Protein 4NF7 (pdb70)

Foldseek 3Di:
DAFAPDFLLRQLLPFQAAAEPAPAQLPADAQVCPQDPDGCRCVSPFDHDDLVLLVLVVVLPGQEYEYEHAQQSNFDDPLRDGDPNSLVSVVVNVVSRVVSVGAYEYEHEPCDAPRDHQAAQAPVGLVSLLSSLLRVLLVNLLSCVPPHQSYEYESYAAHAHYPDPDGQHDALADDDPVLLSSQVSLLVSQQSNLCSQCVNDHSSVRHAYEYAAHGLALSRCLRPSHDDHDHPYPNRYAYEHADAPPCQQAAAQPRHDVAQDPVRLVVLVVSVVSCVVPALVVSHAYENEEYGRAPLVRLVRRLVVLLSNLVNQVVRSRYYYYYYAHLAADDPNRSRHNPHRHQANNVVRHGDRSSNSVSNVVD

InterPro domains:
  IPR001547 Glycoside hydrolase, family 5 [PF00150] (57-359)
  IPR001919 Carbohydrate-binding type-2 domain [PF00553] (456-540)
  IPR001919 Carbohydrate-binding type-2 domain [PS51173] (448-547)
  IPR001919 Carbohydrate-binding type-2 domain [SM00637] (455-545)
  IPR008965 CBM2/CBM3, carbohydrate-binding domain superfamily [SSF49384] (451-541)
  IPR012291 CBM2, carbohydrate-binding domain superfamily [G3DSA:2.60.40.290] (444-547)
  IPR017853 Glycoside hydrolase superfamily [SSF51445] (13-397)
  IPR018087 Glycoside hydrolase, family 5, conserved site [PS00659] (182-191)
  IPR018366 Carbohydrate-binding type-2, conserved site [PS00561] (518-531)
  IPR050386 Glycosyl Hydrolase 5 (Cellulase A) [PTHR31297] (16-384)

Nearest PDB structures (foldseek):
  4nf7-assembly1_A  TM=1.003E+00  e=1.077E-80  Butyrivibrio proteoclasticus B316
  6pz7-assembly1_A  TM=9.466E-01  e=9.983E-38  Clostridium acetobutylicum ATCC 824
  3ndz-assembly1_A  TM=9.501E-01  e=5.742E-37  Clostridium cellulovorans
  6mq4-assembly1_A  TM=9.420E-01  e=7.309E-37  Acetivibrio cellulolyticus
  4w89-assembly2_B  TM=9.478E-01  e=5.513E-33  uncultured bacterium

B-factor: mean 18.73, std 6.06, range [7.99, 55.05]

Radius of gyration: 19.1 Å; Cα contacts (8 Å, |Δi|>4): 766; chains: 1; bounding box: 45×50×49 Å

Organism: Butyrivibrio proteoclasticus (strain ATCC 51982 / DSM 14932 / B316) (NCBI:txid515622)

Sequence (363 aa):
GAGTDRSATQVVSDMRVGWNIGNSLDSFGQSYNFPYTSLNETYWGNPATTKALIDEVAKAGFNTIRIPVSWGQYTSGSDYQIPDFVMNRVKEVVDYCIVNDMYVILNSHHDINSDYCFYVPNNANKDRSEKYFKSIWTQIAKEFRNYDYHLVFETMNEPRLVGHGEEWWFPRNNPSNDIREAVACINDYNQVALDAIRATGGNNATRCVMVPGYDASIEGCMTDGFKMPNDTASGRLILSVHAYIPYYFALASDTYVTRFDDNLKYDIDSFFNDLNSKFLSRNIPVVVGETSATNRNNTAERVKWADYYWGRAARYSNVAMVLWDNNIYQNNSAGSDGECHMYIDRNSLQWKDPEIISTIMKH

Structure (mmCIF, N/CA/C/O backbone):
data_4NF7
#
_entry.id   4NF7
#
_cell.length_a   68.890
_cell.length_b   68.890
_cell.length_c   175.640
_cell.angle_alpha   90.000
_cell.angle_beta   90.000
_cell.angle_gamma   90.000
#
_symmetry.space_group_name_H-M   'P 43 21 2'
#
loop_
_entity.id
_entity.type
_entity.pdbx_description
1 polymer 'Endo-1,4-beta-glucanase Cel5C'
2 water water
#
loop_
_atom_site.group_PDB
_atom_site.id
_atom_site.type_symbol
_atom_site.label_atom_id
_atom_site.label_alt_id
_atom_site.label_comp_id
_atom_site.label_asym_id
_atom_site.label_entity_id
_atom_site.label_seq_id
_atom_site.pdbx_PDB_ins_code
_atom_site.Cartn_x
_atom_site.Cartn_y
_atom_site.Cartn_z
_atom_site.occupancy
_atom_site.B_iso_or_equiv
_atom_site.auth_seq_id
_atom_site.auth_comp_id
_atom_site.auth_asym_id
_atom_site.auth_atom_id
_atom_site.pdbx_PDB_model_num
ATOM 1 N N . GLY A 1 1 ? 40.178 1.944 77.541 1.00 37.04 32 GLY A N 1
ATOM 2 C CA . GLY A 1 1 ? 40.780 1.080 78.550 1.00 32.54 32 GLY A CA 1
ATOM 3 C C . GLY A 1 1 ? 41.959 0.264 78.039 1.00 31.28 32 GLY A C 1
ATOM 4 O O . GLY A 1 1 ? 42.033 -0.948 78.254 1.00 29.78 32 GLY A O 1
ATOM 5 N N . ALA A 1 2 ? 42.899 0.930 77.374 1.00 24.76 33 ALA A N 1
ATOM 6 C CA . ALA A 1 2 ? 43.995 0.223 76.709 1.00 24.77 33 ALA A CA 1
ATOM 7 C C . ALA A 1 2 ? 45.109 -0.256 77.648 1.00 25.04 33 ALA A C 1
ATOM 8 O O . ALA A 1 2 ? 45.974 -1.043 77.245 1.00 26.87 33 ALA A O 1
ATOM 10 N N . GLY A 1 3 ? 45.108 0.226 78.887 1.00 23.59 34 GLY A N 1
ATOM 11 C CA . GLY A 1 3 ? 46.131 -0.177 79.841 1.00 19.07 34 GLY A CA 1
ATOM 12 C C . GLY A 1 3 ? 47.452 0.525 79.587 1.00 17.92 34 GLY A C 1
ATOM 13 O O . GLY A 1 3 ? 47.492 1.508 78.848 1.00 21.25 34 GLY A O 1
ATOM 14 N N . THR A 1 4 ? 48.525 0.015 80.194 1.00 14.92 35 THR A N 1
ATOM 15 C CA . THR A 1 4 ? 49.871 0.568 80.029 1.00 18.94 35 THR A CA 1
ATOM 16 C C . THR A 1 4 ? 50.894 -0.521 79.722 1.00 17.40 35 THR A C 1
ATOM 17 O O . THR A 1 4 ? 51.910 -0.647 80.409 1.00 20.74 35 THR A O 1
ATOM 21 N N . ASP A 1 5 ? 50.613 -1.297 78.679 1.00 22.45 36 ASP A N 1
ATOM 22 C CA . ASP A 1 5 ? 51.459 -2.409 78.264 1.00 22.67 36 ASP A CA 1
ATOM 23 C C . ASP A 1 5 ? 52.352 -2.019 77.093 1.00 26.34 36 ASP A C 1
ATOM 24 O O . ASP A 1 5 ? 52.661 -2.844 76.236 1.00 38.13 36 ASP A O 1
ATOM 29 N N . ARG A 1 6 ? 52.762 -0.759 77.058 1.00 23.39 37 ARG A N 1
ATOM 30 C CA . ARG A 1 6 ? 53.611 -0.262 75.982 1.00 24.46 37 ARG A CA 1
ATOM 31 C C . ARG A 1 6 ? 54.890 0.272 76.545 1.00 21.40 37 ARG A C 1
ATOM 32 O O . ARG A 1 6 ? 54.873 0.969 77.562 1.00 23.81 37 ARG A O 1
ATOM 40 N N . SER A 1 7 ? 55.994 -0.019 75.862 1.00 20.27 38 SER A N 1
ATOM 41 C CA . SER A 1 7 ? 57.308 0.461 76.283 1.00 18.95 38 SER A CA 1
ATOM 42 C C . SER A 1 7 ? 57.428 1.973 76.120 1.00 15.61 38 SER A C 1
ATOM 43 O O . SER A 1 7 ? 56.643 2.608 75.398 1.00 18.60 38 SER A O 1
ATOM 46 N N . ALA A 1 8 ? 58.422 2.551 76.778 1.00 14.54 39 ALA A N 1
ATOM 47 C CA . ALA A 1 8 ? 58.697 3.975 76.621 1.00 16.65 39 ALA A CA 1
ATOM 48 C C . ALA A 1 8 ? 59.003 4.277 75.161 1.00 17.96 39 ALA A C 1
ATOM 49 O O . ALA A 1 8 ? 58.678 5.348 74.656 1.00 15.27 39 ALA A O 1
ATOM 51 N N . THR A 1 9 ? 59.627 3.327 74.472 1.00 19.36 40 THR A N 1
ATOM 52 C CA . THR A 1 9 ? 59.949 3.540 73.067 1.00 18.47 40 THR A CA 1
ATOM 53 C C . THR A 1 9 ? 58.677 3.624 72.228 1.00 19.63 40 THR A C 1
ATOM 54 O O . THR A 1 9 ? 58.539 4.516 71.392 1.00 18.84 40 THR A O 1
ATOM 58 N N . GLN A 1 10 ? 57.743 2.708 72.467 1.00 19.63 41 GLN A N 1
ATOM 59 C CA . GLN A 1 10 ? 56.478 2.701 71.741 1.00 19.91 41 GLN A CA 1
ATOM 60 C C . GLN A 1 10 ? 55.646 3.965 71.988 1.00 20.79 41 GLN A C 1
ATOM 61 O O . GLN A 1 10 ? 54.974 4.452 71.081 1.00 20.25 41 GLN A O 1
ATOM 67 N N . VAL A 1 11 ? 55.700 4.505 73.203 1.00 16.62 42 VAL A N 1
ATOM 68 C CA . VAL A 1 11 ? 55.012 5.762 73.497 1.00 14.93 42 VAL A CA 1
ATOM 69 C C . VAL A 1 11 ? 55.655 6.962 72.770 1.00 18.94 42 VAL A C 1
ATOM 70 O O . VAL A 1 11 ? 54.989 7.656 71.992 1.00 19.08 42 VAL A O 1
ATOM 74 N N . VAL A 1 12 ? 56.946 7.190 73.015 1.00 16.91 43 VAL A N 1
ATOM 75 C CA . VAL A 1 12 ? 57.670 8.309 72.411 1.00 18.04 43 VAL A CA 1
ATOM 76 C C . VAL A 1 12 ? 57.650 8.260 70.878 1.00 18.94 43 VAL A C 1
ATOM 77 O O . VAL A 1 12 ? 57.553 9.296 70.213 1.00 16.88 43 VAL A O 1
ATOM 81 N N . SER A 1 13 ? 57.703 7.051 70.322 1.00 18.72 44 SER A N 1
ATOM 82 C CA . SER A 1 13 ? 57.650 6.874 68.873 1.00 19.10 44 SER A CA 1
ATOM 83 C C . SER A 1 13 ? 56.339 7.385 68.284 1.00 23.58 44 SER A C 1
ATOM 84 O O . SER A 1 13 ? 56.327 7.948 67.186 1.00 21.93 44 SER A O 1
ATOM 87 N N . ASP A 1 14 ? 55.240 7.180 69.007 1.00 15.03 45 ASP A N 1
ATOM 88 C CA . ASP A 1 14 ? 53.937 7.650 68.552 1.00 18.33 45 ASP A CA 1
ATOM 89 C C . ASP A 1 14 ? 53.662 9.127 68.916 1.00 20.71 45 ASP A C 1
ATOM 90 O O . ASP A 1 14 ? 52.694 9.710 68.434 1.00 16.71 45 ASP A O 1
ATOM 95 N N . MET A 1 15 ? 54.491 9.734 69.767 1.00 17.18 46 MET A N 1
ATOM 96 C CA . MET A 1 15 ? 54.413 11.181 69.941 1.00 15.02 46 MET A CA 1
ATOM 97 C C . MET A 1 15 ? 55.001 11.846 68.694 1.00 16.36 46 MET A C 1
ATOM 98 O O . MET A 1 15 ? 56.097 11.502 68.276 1.00 20.51 46 MET A O 1
ATOM 103 N N . ARG A 1 16 ? 54.298 12.791 68.086 1.00 16.19 47 ARG A N 1
ATOM 104 C CA . ARG A 1 16 ? 54.903 13.477 66.945 1.00 16.54 47 ARG A CA 1
ATOM 105 C C . ARG A 1 16 ? 55.520 14.814 67.365 1.00 16.63 47 ARG A C 1
ATOM 106 O O . ARG A 1 16 ? 56.723 15.036 67.199 1.00 15.40 47 ARG A O 1
ATOM 109 N N . VAL A 1 17 ? 54.700 15.695 67.929 1.00 15.75 48 VAL A N 1
ATOM 110 C CA . VAL A 1 17 ? 55.186 16.968 68.447 1.00 11.76 48 VAL A CA 1
ATOM 111 C C . VAL A 1 17 ? 54.199 17.452 69.509 1.00 12.89 48 VAL A C 1
ATOM 112 O O . VAL A 1 17 ? 53.002 17.169 69.411 1.00 12.45 48 VAL A O 1
ATOM 116 N N . GLY A 1 18 ? 54.700 18.153 70.520 1.00 11.10 49 GLY A N 1
ATOM 117 C CA . GLY A 1 18 ? 53.882 18.573 71.642 1.00 12.06 49 GLY A CA 1
ATOM 118 C C . GLY A 1 18 ? 53.800 20.071 71.852 1.00 11.49 49 GLY A C 1
ATOM 119 O O . GLY A 1 18 ? 54.498 20.840 71.203 1.00 12.24 49 GLY A O 1
ATOM 120 N N . TRP A 1 19 ? 52.937 20.476 72.777 1.00 12.05 50 TRP A N 1
ATOM 121 C CA . TRP A 1 19 ? 52.691 21.873 73.063 1.00 9.97 50 TRP A CA 1
ATOM 122 C C . TRP A 1 19 ? 52.459 22.052 74.538 1.00 11.63 50 TRP A C 1
ATOM 123 O O . TRP A 1 19 ? 51.632 21.336 75.132 1.00 11.39 50 TRP A O 1
ATOM 134 N N . ASN A 1 20 ? 53.175 22.986 75.158 1.00 10.93 51 ASN A N 1
ATOM 135 C CA . ASN A 1 20 ? 53.017 23.225 76.597 1.00 9.32 51 ASN A CA 1
ATOM 136 C C . ASN A 1 20 ? 51.894 24.203 76.885 1.00 13.82 51 ASN A C 1
ATOM 137 O O . ASN A 1 20 ? 51.778 25.220 76.195 1.00 13.54 51 ASN A O 1
ATOM 142 N N . ILE A 1 21 ? 51.080 23.929 77.905 1.00 12.86 52 ILE A N 1
ATOM 143 C CA . ILE A 1 21 ? 50.147 24.950 78.392 1.00 14.69 52 ILE A CA 1
ATOM 144 C C . ILE A 1 21 ? 50.889 25.842 79.386 1.00 16.83 52 ILE A C 1
ATOM 145 O O . ILE A 1 21 ? 50.703 25.737 80.611 1.00 14.22 52 ILE A O 1
ATOM 150 N N . GLY A 1 22 ? 51.748 26.716 78.869 1.00 15.41 53 GLY A N 1
ATOM 151 C CA . GLY A 1 22 ? 52.635 27.465 79.749 1.00 11.56 53 GLY A CA 1
ATOM 152 C C . GLY A 1 22 ? 51.938 28.608 80.476 1.00 14.61 53 GLY A C 1
ATOM 153 O O . GLY A 1 22 ? 50.953 29.163 79.963 1.00 14.14 53 GLY A O 1
ATOM 154 N N . ASN A 1 23 ? 52.451 28.953 81.663 1.00 15.31 54 ASN A N 1
ATOM 155 C CA . ASN A 1 23 ? 51.981 30.110 82.431 1.00 14.41 54 ASN A CA 1
ATOM 156 C C . ASN A 1 23 ? 50.495 30.021 82.703 1.00 13.91 54 ASN A C 1
ATOM 157 O O . ASN A 1 23 ? 49.762 30.994 82.569 1.00 14.69 54 ASN A O 1
ATOM 162 N N . SER A 1 24 ? 50.069 28.822 83.070 1.00 13.84 55 SER A N 1
ATOM 163 C CA . SER A 1 24 ? 48.667 28.530 83.326 1.00 17.66 55 SER A CA 1
ATOM 164 C C . SER A 1 24 ? 48.603 27.903 84.709 1.00 18.45 55 SER A C 1
ATOM 165 O O . SER A 1 24 ? 48.669 28.606 85.726 1.00 15.64 55 SER A O 1
ATOM 168 N N . LEU A 1 25 ? 48.510 26.579 84.756 1.00 14.45 56 LEU A N 1
ATOM 169 C CA . LEU A 1 25 ? 48.413 25.882 86.049 1.00 16.47 56 LEU A CA 1
ATOM 170 C C . LEU A 1 25 ? 49.750 25.844 86.777 1.00 13.56 56 LEU A C 1
ATOM 171 O O . LEU A 1 25 ? 49.813 25.497 87.963 1.00 12.25 56 LEU A O 1
ATOM 176 N N . ASP A 1 26 ? 50.818 26.193 86.062 1.00 14.20 57 ASP A N 1
ATOM 177 C CA . ASP A 1 26 ? 52.134 26.363 86.675 1.00 13.92 57 ASP A CA 1
ATOM 178 C C . ASP A 1 26 ? 52.236 27.692 87.449 1.00 13.26 57 ASP A C 1
ATOM 179 O O . ASP A 1 26 ? 53.123 27.852 88.296 1.00 13.48 57 ASP A O 1
ATOM 184 N N . SER A 1 27 ? 51.330 28.633 87.156 1.00 14.42 58 SER A N 1
ATOM 185 C CA . SER A 1 27 ? 51.303 29.935 87.841 1.00 15.25 58 SER A CA 1
ATOM 186 C C . SER A 1 27 ? 51.245 29.752 89.358 1.00 13.44 58 SER A C 1
ATOM 187 O O . SER A 1 27 ? 50.454 28.955 89.858 1.00 15.83 58 SER A O 1
ATOM 190 N N . PHE A 1 28 ? 52.096 30.463 90.095 1.00 14.44 59 PHE A N 1
ATOM 191 C CA . PHE A 1 28 ? 52.095 30.323 91.553 1.00 16.90 59 PHE A CA 1
ATOM 192 C C . PHE A 1 28 ? 52.007 31.675 92.249 1.00 17.47 59 PHE A C 1
ATOM 193 O O . PHE A 1 28 ? 52.374 32.712 91.679 1.00 12.86 59 PHE A O 1
ATOM 201 N N . GLY A 1 29 ? 51.535 31.649 93.489 1.00 15.85 60 GLY A N 1
ATOM 202 C CA . GLY A 1 29 ? 51.443 32.843 94.304 1.00 15.97 60 GLY A CA 1
ATOM 203 C C . GLY A 1 29 ? 52.509 32.814 95.389 1.00 21.76 60 GLY A C 1
ATOM 204 O O . GLY A 1 29 ? 53.452 32.012 95.316 1.00 16.79 60 GLY A O 1
ATOM 205 N N . GLN A 1 30 ? 52.355 33.671 96.399 1.00 18.26 61 GLN A N 1
ATOM 206 C CA . GLN A 1 30 ? 53.366 33.845 97.446 1.00 16.06 61 GLN A CA 1
ATOM 207 C C . GLN A 1 30 ? 53.138 32.884 98.609 1.00 18.02 61 GLN A C 1
ATOM 208 O O . GLN A 1 30 ? 51.990 32.611 98.972 1.00 19.85 61 GLN A O 1
ATOM 214 N N . SER A 1 31 ? 54.228 32.394 99.207 1.00 13.78 62 SER A N 1
ATOM 215 C CA . SER A 1 31 ? 54.152 31.373 100.247 1.00 12.61 62 SER A CA 1
ATOM 216 C C . SER A 1 31 ? 53.395 31.824 101.498 1.00 17.34 62 SER A C 1
ATOM 217 O O . SER A 1 31 ? 52.780 31.006 102.178 1.00 17.44 62 SER A O 1
ATOM 220 N N . TYR A 1 32 ? 53.422 33.115 101.811 1.00 16.55 63 TYR A N 1
ATOM 221 C CA . TYR A 1 32 ? 52.673 33.574 102.982 1.00 19.40 63 TYR A CA 1
ATOM 222 C C . TYR A 1 32 ? 51.161 33.511 102.771 1.00 21.17 63 TYR A C 1
ATOM 223 O O . TYR A 1 32 ? 50.404 33.652 103.733 1.00 20.87 63 TYR A O 1
ATOM 232 N N . ASN A 1 33 ? 50.726 33.290 101.527 1.00 15.94 64 ASN A N 1
ATOM 233 C CA . ASN A 1 33 ? 49.306 33.088 101.244 1.00 14.24 64 ASN A CA 1
ATOM 234 C C . ASN A 1 33 ? 48.913 31.616 101.219 1.00 19.96 64 ASN A C 1
ATOM 235 O O . ASN A 1 33 ? 47.741 31.297 101.018 1.00 20.18 64 ASN A O 1
ATOM 240 N N . PHE A 1 34 ? 49.880 30.723 101.417 1.00 15.68 65 PHE A N 1
ATOM 241 C CA . PHE A 1 34 ? 49.602 29.291 101.353 1.00 15.67 65 PHE A CA 1
ATOM 242 C C . PHE A 1 34 ? 48.716 28.899 102.535 1.00 23.92 65 PHE A C 1
ATOM 243 O O . PHE A 1 34 ? 48.847 29.463 103.629 1.00 27.48 65 PHE A O 1
ATOM 251 N N . PRO A 1 35 ? 47.805 27.935 102.325 1.00 22.85 66 PRO A N 1
ATOM 252 C CA . PRO A 1 35 ? 47.534 27.348 101.010 1.00 19.44 66 PRO A CA 1
ATOM 253 C C . PRO A 1 35 ? 46.491 28.162 100.269 1.00 22.35 66 PRO A C 1
ATOM 254 O O . PRO A 1 35 ? 45.551 28.689 100.875 1.00 18.87 66 PRO A O 1
ATOM 258 N N . TYR A 1 36 ? 46.662 28.285 98.962 1.00 19.71 67 TYR A N 1
ATOM 259 C CA . TYR A 1 36 ? 45.654 28.943 98.162 1.00 19.27 67 TYR A CA 1
ATOM 260 C C . TYR A 1 36 ? 44.379 28.101 98.158 1.00 22.19 67 TYR A C 1
ATOM 261 O O . TYR A 1 36 ? 44.426 26.874 98.083 1.00 20.15 67 TYR A O 1
ATOM 270 N N . THR A 1 37 ? 43.236 28.764 98.279 1.00 23.77 68 THR A N 1
ATOM 271 C CA . THR A 1 37 ? 41.966 28.057 98.375 1.00 21.31 68 THR A CA 1
ATOM 272 C C . THR A 1 37 ? 41.147 28.243 97.110 1.00 23.24 68 THR A C 1
ATOM 273 O O . THR A 1 37 ? 40.011 27.776 97.030 1.00 25.85 68 THR A O 1
ATOM 277 N N . SER A 1 38 ? 41.722 28.951 96.141 1.00 21.29 69 SER A N 1
ATOM 278 C CA . SER A 1 38 ? 41.159 29.036 94.804 1.00 20.35 69 SER A CA 1
ATOM 279 C C . SER A 1 38 ? 42.299 28.990 93.774 1.00 26.12 69 SER A C 1
ATOM 280 O O . SER A 1 38 ? 43.456 29.283 94.107 1.00 19.84 69 SER A O 1
ATOM 283 N N . LEU A 1 39 ? 41.968 28.636 92.532 1.00 22.23 70 LEU A N 1
ATOM 284 C CA . LEU A 1 39 ? 42.961 28.380 91.477 1.00 20.46 70 LEU A CA 1
ATOM 285 C C . LEU A 1 39 ? 43.761 29.595 91.020 1.00 17.54 70 LEU A C 1
ATOM 286 O O . LEU A 1 39 ? 43.196 30.663 90.807 1.00 18.82 70 LEU A O 1
ATOM 291 N N . ASN A 1 40 ? 45.072 29.424 90.848 1.00 19.17 71 ASN A N 1
ATOM 292 C CA . ASN A 1 40 ? 45.918 30.481 90.277 1.00 15.14 71 ASN A CA 1
ATOM 293 C C . ASN A 1 40 ? 46.147 30.364 88.760 1.00 16.47 71 ASN A C 1
ATOM 294 O O . ASN A 1 40 ? 47.001 31.044 88.198 1.00 16.83 71 ASN A O 1
ATOM 299 N N . GLU A 1 41 ? 45.355 29.522 88.104 1.00 18.06 72 GLU A N 1
ATOM 300 C CA . GLU A 1 41 ? 45.448 29.317 86.660 1.00 15.92 72 GLU A CA 1
ATOM 301 C C . GLU A 1 41 ? 45.433 30.619 85.840 1.00 20.06 72 GLU A C 1
ATOM 302 O O . GLU A 1 41 ? 46.112 30.723 84.814 1.00 13.81 72 GLU A O 1
ATOM 308 N N . THR A 1 42 ? 44.673 31.617 86.291 1.00 17.45 73 THR A N 1
ATOM 309 C CA . THR A 1 42 ? 44.609 32.882 85.559 1.00 20.79 73 THR A CA 1
ATOM 310 C C . THR A 1 42 ? 45.491 33.975 86.182 1.00 20.82 73 THR A C 1
ATOM 311 O O . THR A 1 42 ? 45.483 35.127 85.733 1.00 21.19 73 THR A O 1
ATOM 315 N N . TYR A 1 43 ? 46.235 33.606 87.216 1.00 17.73 74 TYR A N 1
ATOM 316 C CA . TYR A 1 43 ? 47.034 34.555 87.981 1.00 17.17 74 TYR A CA 1
ATOM 317 C C . TYR A 1 43 ? 48.104 35.270 87.155 1.00 19.23 74 TYR A C 1
ATOM 318 O O . TYR A 1 43 ? 48.407 36.430 87.403 1.00 22.25 74 TYR A O 1
ATOM 327 N N . TRP A 1 44 ? 48.677 34.576 86.178 1.00 19.00 75 TRP A N 1
ATOM 328 C CA . TRP A 1 44 ? 49.726 35.157 85.361 1.00 16.81 75 TRP A CA 1
ATOM 329 C C . TRP A 1 44 ? 49.216 35.743 84.074 1.00 19.59 75 TRP A C 1
ATOM 330 O O . TRP A 1 44 ? 49.978 35.918 83.103 1.00 14.41 75 TRP A O 1
ATOM 341 N N . GLY A 1 45 ? 47.925 36.058 84.048 1.00 18.01 76 GLY A N 1
ATOM 342 C CA . GLY A 1 45 ? 47.335 36.807 82.956 1.00 16.59 76 GLY A CA 1
ATOM 343 C C . GLY A 1 45 ? 46.718 36.014 81.822 1.00 22.16 76 GLY A C 1
ATOM 344 O O . GLY A 1 45 ? 46.177 36.594 80.886 1.00 24.47 76 GLY A O 1
ATOM 345 N N . ASN A 1 46 ? 46.787 34.692 81.893 1.00 20.01 77 ASN A N 1
ATOM 346 C CA . ASN A 1 46 ? 46.266 33.876 80.803 1.00 16.79 77 ASN A CA 1
ATOM 347 C C . ASN A 1 46 ? 44.893 33.304 81.107 1.00 19.17 77 ASN A C 1
ATOM 348 O O . ASN A 1 46 ? 44.615 32.919 82.245 1.00 21.78 77 ASN A O 1
ATOM 353 N N . PRO A 1 47 ? 44.028 33.251 80.084 1.00 22.57 78 PRO A N 1
ATOM 354 C CA . PRO A 1 47 ? 42.695 32.660 80.232 1.00 18.71 78 PRO A CA 1
ATOM 355 C C . PRO A 1 47 ? 42.801 31.206 80.647 1.00 17.95 78 PRO A C 1
ATOM 356 O O . PRO A 1 47 ? 43.731 30.507 80.234 1.00 17.78 78 PRO A O 1
ATOM 360 N N . ALA A 1 48 ? 41.865 30.767 81.476 1.00 17.28 79 ALA A N 1
ATOM 361 C CA . ALA A 1 48 ? 41.730 29.360 81.777 1.00 17.81 79 ALA A CA 1
ATOM 362 C C . ALA A 1 48 ? 41.667 28.576 80.466 1.00 20.70 79 ALA A C 1
ATOM 363 O O . ALA A 1 48 ? 41.030 29.004 79.497 1.00 22.47 79 ALA A O 1
ATOM 365 N N . THR A 1 49 ? 42.341 27.431 80.451 1.00 19.21 80 THR A N 1
ATOM 366 C CA . THR A 1 49 ? 42.363 26.538 79.302 1.00 18.70 80 THR A CA 1
ATOM 367 C C . THR A 1 49 ? 40.961 26.061 78.958 1.00 23.37 80 THR A C 1
ATOM 368 O O . THR A 1 49 ? 40.204 25.663 79.845 1.00 20.65 80 THR A O 1
ATOM 372 N N . THR A 1 50 ? 40.629 26.086 77.667 1.00 20.84 81 THR A N 1
ATOM 373 C CA . THR A 1 50 ? 39.342 25.588 77.183 1.00 20.73 81 THR A CA 1
ATOM 374 C C . THR A 1 50 ? 39.523 24.378 76.249 1.00 23.30 81 THR A C 1
ATOM 375 O O . THR A 1 50 ? 40.610 24.167 75.688 1.00 14.50 81 THR A O 1
ATOM 379 N N . LYS A 1 51 ? 38.460 23.587 76.088 1.00 23.29 82 LYS A N 1
ATOM 380 C CA . LYS A 1 51 ? 38.467 22.475 75.130 1.00 19.98 82 LYS A CA 1
ATOM 381 C C . LYS A 1 51 ? 38.718 23.022 73.738 1.00 19.50 82 LYS A C 1
ATOM 382 O O . LYS A 1 51 ? 39.441 22.421 72.940 1.00 23.04 82 LYS A O 1
ATOM 388 N N . ALA A 1 52 ? 38.139 24.189 73.468 1.00 20.50 83 ALA A N 1
ATOM 389 C CA . ALA A 1 52 ? 38.295 24.849 72.187 1.00 22.25 83 ALA A CA 1
ATOM 390 C C . ALA A 1 52 ? 39.769 25.127 71.873 1.00 21.43 83 ALA A C 1
ATOM 391 O O . ALA A 1 52 ? 40.216 24.958 70.729 1.00 21.62 83 ALA A O 1
ATOM 393 N N . LEU A 1 53 ? 40.519 25.550 72.887 1.00 15.53 84 LEU A N 1
ATOM 394 C CA . LEU A 1 53 ? 41.942 25.831 72.723 1.00 14.93 84 LEU A CA 1
ATOM 395 C C . LEU A 1 53 ? 42.703 24.554 72.379 1.00 18.98 84 LEU A C 1
ATOM 396 O O . LEU A 1 53 ? 43.499 24.521 71.428 1.00 16.17 84 LEU A O 1
ATOM 401 N N . ILE A 1 54 ? 42.467 23.505 73.160 1.00 18.23 85 ILE A N 1
ATOM 402 C CA . ILE A 1 54 ? 43.141 22.231 72.935 1.00 17.01 85 ILE A CA 1
ATOM 403 C C . ILE A 1 54 ? 42.753 21.642 71.571 1.00 19.77 85 ILE A C 1
ATOM 404 O O . ILE A 1 54 ? 43.563 20.978 70.910 1.00 21.58 85 ILE A O 1
ATOM 409 N N . ASP A 1 55 ? 41.521 21.901 71.140 1.00 19.55 86 ASP A N 1
ATOM 410 C CA . ASP A 1 55 ? 41.072 21.434 69.831 1.00 17.44 86 ASP A CA 1
ATOM 411 C C . ASP A 1 55 ? 41.881 22.061 68.703 1.00 19.44 86 ASP A C 1
ATOM 412 O O . ASP A 1 55 ? 42.287 21.363 67.773 1.00 18.12 86 ASP A O 1
ATOM 417 N N . GLU A 1 56 ? 42.107 23.374 68.772 1.00 17.97 87 GLU A N 1
ATOM 418 C CA . GLU A 1 56 ? 42.912 24.055 67.744 1.00 20.82 87 GLU A CA 1
ATOM 419 C C . GLU A 1 56 ? 44.356 23.555 67.710 1.00 21.97 87 GLU A C 1
ATOM 420 O O . GLU A 1 56 ? 44.934 23.391 66.634 1.00 20.37 87 GLU A O 1
ATOM 426 N N . VAL A 1 57 ? 44.935 23.331 68.890 1.00 15.88 88 VAL A N 1
ATOM 427 C CA . VAL A 1 57 ? 46.292 22.805 69.003 1.00 15.01 88 VAL A CA 1
ATOM 428 C C . VAL A 1 57 ? 46.341 21.421 68.352 1.00 18.10 88 VAL A C 1
ATOM 429 O O . VAL A 1 57 ? 47.223 21.139 67.541 1.00 16.24 88 VAL A O 1
ATOM 433 N N . ALA A 1 58 ? 45.383 20.568 68.698 1.00 14.72 89 ALA A N 1
ATOM 434 C CA . ALA A 1 58 ? 45.227 19.269 68.037 1.00 16.07 89 ALA A CA 1
ATOM 435 C C . ALA A 1 58 ? 45.125 19.391 66.508 1.00 18.65 89 ALA A C 1
ATOM 436 O O . ALA A 1 58 ? 45.843 18.710 65.757 1.00 17.33 89 ALA A O 1
ATOM 438 N N . LYS A 1 59 ? 44.222 20.252 66.048 1.00 17.70 90 LYS A N 1
ATOM 439 C CA . LYS A 1 59 ? 43.998 20.433 64.611 1.00 22.81 90 LYS A CA 1
ATOM 440 C C . LYS A 1 59 ? 45.261 20.870 63.859 1.00 20.49 90 LYS A C 1
ATOM 441 O O . LYS A 1 59 ? 45.455 20.510 62.696 1.00 19.03 90 LYS A O 1
ATOM 447 N N . ALA A 1 60 ? 46.138 21.609 64.533 1.00 19.54 91 ALA A N 1
ATOM 448 C CA . ALA A 1 60 ? 47.384 22.059 63.908 1.00 16.60 91 ALA A CA 1
ATOM 449 C C . ALA A 1 60 ? 48.347 20.895 63.672 1.00 18.33 91 ALA A C 1
ATOM 450 O O . ALA A 1 60 ? 49.311 21.028 62.918 1.00 17.97 91 ALA A O 1
ATOM 452 N N . GLY A 1 61 ? 48.107 19.768 64.339 1.00 16.79 92 GLY A N 1
ATOM 453 C CA . GLY A 1 61 ? 48.950 18.600 64.151 1.00 16.55 92 GLY A CA 1
ATOM 454 C C . GLY A 1 61 ? 49.691 18.144 65.399 1.00 15.29 92 GLY A C 1
ATOM 455 O O . GLY A 1 61 ? 50.382 17.127 65.370 1.00 14.23 92 GLY A O 1
ATOM 456 N N . PHE A 1 62 ? 49.574 18.889 66.491 1.00 14.90 93 PHE A N 1
ATOM 457 C CA . PHE A 1 62 ? 50.137 18.431 67.762 1.00 13.31 93 PHE A CA 1
ATOM 458 C C . PHE A 1 62 ? 49.323 17.251 68.294 1.00 14.77 93 PHE A C 1
ATOM 459 O O . PHE A 1 62 ? 48.096 17.268 68.222 1.00 14.30 93 PHE A O 1
ATOM 467 N N . ASN A 1 63 ? 49.988 16.226 68.823 1.00 14.47 94 ASN A N 1
ATOM 468 C CA . ASN A 1 63 ? 49.258 15.099 69.406 1.00 12.80 94 ASN A CA 1
ATOM 469 C C . ASN A 1 63 ? 49.690 14.856 70.839 1.00 14.75 94 ASN A C 1
ATOM 470 O O . ASN A 1 63 ? 49.331 13.844 71.440 1.00 15.40 94 ASN A O 1
ATOM 475 N N . THR A 1 64 ? 50.476 15.792 71.371 1.00 14.58 95 THR A N 1
ATOM 476 C CA . THR A 1 64 ? 50.966 15.716 72.744 1.00 15.40 95 THR A CA 1
ATOM 477 C C . THR A 1 64 ? 50.777 17.064 73.450 1.00 14.48 95 THR A C 1
ATOM 478 O O . THR A 1 64 ? 51.039 18.126 72.871 1.00 12.11 95 THR A O 1
ATOM 482 N N . ILE A 1 65 ? 50.248 17.020 74.670 1.00 12.86 96 ILE A N 1
ATOM 483 C CA . ILE A 1 65 ? 50.109 18.226 75.473 1.00 13.78 96 ILE A CA 1
ATOM 484 C C . ILE A 1 65 ? 50.882 18.038 76.766 1.00 12.97 96 ILE A C 1
ATOM 485 O O . ILE A 1 65 ? 50.702 17.030 77.451 1.00 13.56 96 ILE A O 1
ATOM 490 N N . ARG A 1 66 ? 51.760 18.985 77.088 1.00 13.77 97 ARG A N 1
ATOM 491 C CA . ARG A 1 66 ? 52.377 19.000 78.414 1.00 13.71 97 ARG A CA 1
ATOM 492 C C . ARG A 1 66 ? 51.640 20.009 79.302 1.00 11.20 97 ARG A C 1
ATOM 493 O O . ARG A 1 66 ? 51.442 21.173 78.919 1.00 11.83 97 ARG A O 1
ATOM 501 N N . ILE A 1 67 ? 51.225 19.545 80.478 1.00 15.18 98 ILE A N 1
ATOM 502 C CA . ILE A 1 67 ? 50.423 20.338 81.410 1.00 11.99 98 ILE A CA 1
ATOM 503 C C . ILE A 1 67 ? 51.225 20.581 82.682 1.00 14.66 98 ILE A C 1
ATOM 504 O O . ILE A 1 67 ? 51.161 19.790 83.625 1.00 15.04 98 ILE A O 1
ATOM 509 N N . PRO A 1 68 ? 51.981 21.687 82.710 1.00 13.74 99 PRO A N 1
ATOM 510 C CA . PRO A 1 68 ? 52.757 22.063 83.896 1.00 14.15 99 PRO A CA 1
ATOM 511 C C . PRO A 1 68 ? 51.820 22.400 85.056 1.00 14.65 99 PRO A C 1
ATOM 512 O O . PRO A 1 68 ? 50.935 23.232 84.876 1.00 11.85 99 PRO A O 1
ATOM 516 N N . VAL A 1 69 ? 52.004 21.781 86.217 1.00 13.06 100 VAL A N 1
ATOM 517 C CA . VAL A 1 69 ? 51.197 22.142 87.384 1.00 14.05 100 VAL A CA 1
ATOM 518 C C . VAL A 1 69 ? 52.091 22.427 88.596 1.00 11.89 100 VAL A C 1
ATOM 519 O O . VAL A 1 69 ? 52.982 21.649 88.907 1.00 12.23 100 VAL A O 1
ATOM 523 N N . SER A 1 70 ? 51.805 23.518 89.294 1.00 15.53 101 SER A N 1
ATOM 524 C CA . SER A 1 70 ? 52.466 23.819 90.554 1.00 11.97 101 SER A CA 1
ATOM 525 C C . SER A 1 70 ? 51.546 23.431 91.707 1.00 16.02 101 SER A C 1
ATOM 526 O O . SER A 1 70 ? 50.630 24.167 92.056 1.00 14.40 101 SER A O 1
ATOM 529 N N . TRP A 1 71 ? 51.787 22.256 92.276 1.00 13.48 102 TRP A N 1
ATOM 530 C CA . TRP A 1 71 ? 50.911 21.688 93.285 1.00 14.64 102 TRP A CA 1
ATOM 531 C C . TRP A 1 71 ? 51.083 22.278 94.656 1.00 15.62 102 TRP A C 1
ATOM 532 O O . TRP A 1 71 ? 50.097 22.669 95.308 1.00 14.50 102 TRP A O 1
ATOM 543 N N . GLY A 1 72 ? 52.326 22.337 95.117 1.00 15.78 103 GLY A N 1
ATOM 544 C CA . GLY A 1 72 ? 52.641 22.761 96.468 1.00 15.94 103 GLY A CA 1
ATOM 545 C C . GLY A 1 72 ? 51.791 23.873 97.053 1.00 17.98 103 GLY A C 1
ATOM 546 O O . GLY A 1 72 ? 51.288 23.747 98.163 1.00 17.06 103 GLY A O 1
ATOM 547 N N . GLN A 1 73 ? 51.637 24.958 96.302 1.00 15.46 104 GLN A N 1
ATOM 548 C CA . GLN A 1 73 ? 50.976 26.175 96.799 1.00 16.49 104 GLN A CA 1
ATOM 549 C C . GLN A 1 73 ? 49.552 25.942 97.320 1.00 20.34 104 GLN A C 1
ATOM 550 O O . GLN A 1 73 ? 48.996 26.790 98.048 1.00 15.99 104 GLN A O 1
ATOM 556 N N . TYR A 1 74 ? 48.963 24.807 96.926 1.00 18.71 105 TYR A N 1
ATOM 557 C CA . TYR A 1 74 ? 47.587 24.456 97.289 1.00 17.07 105 TYR A CA 1
ATOM 558 C C . TYR A 1 74 ? 47.506 23.417 98.411 1.00 18.94 105 TYR A C 1
ATOM 559 O O . TYR A 1 74 ? 46.422 23.134 98.923 1.00 18.11 105 TYR A O 1
ATOM 568 N N . THR A 1 75 ? 48.639 22.821 98.767 1.00 17.87 106 THR A N 1
ATOM 569 C CA . THR A 1 75 ? 48.638 21.700 99.702 1.00 19.18 106 THR A CA 1
ATOM 570 C C . THR A 1 75 ? 48.496 22.163 101.164 1.00 21.75 106 THR A C 1
ATOM 571 O O . THR A 1 75 ? 48.890 23.280 101.512 1.00 16.57 106 THR A O 1
ATOM 575 N N . SER A 1 76 ? 47.927 21.306 102.011 1.00 18.35 107 SER A N 1
ATOM 576 C CA . SER A 1 76 ? 47.844 21.602 103.444 1.00 25.94 107 SER A CA 1
ATOM 577 C C . SER A 1 76 ? 48.117 20.372 104.311 1.00 26.80 107 SER A C 1
ATOM 578 O O . SER A 1 76 ? 47.854 19.233 103.901 1.00 23.82 107 SER A O 1
ATOM 581 N N . GLY A 1 77 ? 48.672 20.618 105.500 1.00 35.70 108 GLY A N 1
ATOM 582 C CA . GLY A 1 77 ? 48.949 19.569 106.467 1.00 25.09 108 GLY A CA 1
ATOM 583 C C . GLY A 1 77 ? 50.258 18.855 106.203 1.00 35.06 108 GLY A C 1
ATOM 584 O O . GLY A 1 77 ? 50.918 19.106 105.193 1.00 31.94 108 GLY A O 1
ATOM 585 N N . SER A 1 78 ? 50.626 17.942 107.097 1.00 30.95 109 SER A N 1
ATOM 586 C CA . SER A 1 78 ? 51.954 17.330 107.052 1.00 35.64 109 SER A CA 1
ATOM 587 C C . SER A 1 78 ? 52.096 16.315 105.924 1.00 33.28 109 SER A C 1
ATOM 588 O O . SER A 1 78 ? 53.204 15.874 105.609 1.00 37.26 109 SER A O 1
ATOM 591 N N . ASP A 1 79 ? 50.980 15.927 105.323 1.00 25.70 110 ASP A N 1
ATOM 592 C CA . ASP A 1 79 ? 51.036 14.987 104.216 1.00 30.86 110 ASP A CA 1
ATOM 593 C C . ASP A 1 79 ? 50.775 15.698 102.882 1.00 22.02 110 ASP A C 1
ATOM 594 O O . ASP A 1 79 ? 50.453 15.054 101.889 1.00 29.68 110 ASP A O 1
ATOM 596 N N . TYR A 1 80 ? 50.912 17.022 102.876 1.00 20.88 111 TYR A N 1
ATOM 597 C CA . TYR A 1 80 ? 50.781 17.826 101.658 1.00 21.33 111 TYR A CA 1
ATOM 598 C C . TYR A 1 80 ? 49.540 17.467 100.862 1.00 25.36 111 TYR A C 1
ATOM 599 O O . TYR A 1 80 ? 49.636 17.049 99.700 1.00 17.63 111 TYR A O 1
ATOM 608 N N . GLN A 1 81 ? 48.371 17.613 101.476 1.00 23.87 112 GLN A N 1
ATOM 609 C CA . GLN A 1 81 ? 47.157 17.143 100.820 1.00 25.01 112 GLN A CA 1
ATOM 610 C C . GLN A 1 81 ? 46.686 18.093 99.730 1.00 20.83 112 GLN A C 1
ATOM 611 O O . GLN A 1 81 ? 46.515 19.290 99.962 1.00 22.53 112 GLN A O 1
ATOM 614 N N . ILE A 1 82 ? 46.465 17.551 98.539 1.00 20.82 113 ILE A N 1
ATOM 615 C CA . ILE A 1 82 ? 45.988 18.354 97.421 1.00 19.14 113 ILE A CA 1
ATOM 616 C C . ILE A 1 82 ? 44.466 18.472 97.484 1.00 18.87 113 ILE A C 1
ATOM 617 O O . ILE A 1 82 ? 43.762 17.464 97.555 1.00 24.23 113 ILE A O 1
ATOM 622 N N . PRO A 1 83 ? 43.949 19.712 97.477 1.00 18.69 114 PRO A N 1
ATOM 623 C CA . PRO A 1 83 ? 42.492 19.875 97.565 1.00 23.92 114 PRO A CA 1
ATOM 624 C C . PRO A 1 83 ? 41.791 19.447 96.279 1.00 23.87 114 PRO A C 1
ATOM 625 O O . PRO A 1 83 ? 42.405 19.464 95.200 1.00 19.00 114 PRO A O 1
ATOM 629 N N . ASP A 1 84 ? 40.523 19.062 96.405 1.00 21.16 115 ASP A N 1
ATOM 630 C CA . ASP A 1 84 ? 39.752 18.529 95.292 1.00 21.55 115 ASP A CA 1
ATOM 631 C C . ASP A 1 84 ? 39.524 19.565 94.204 1.00 24.01 115 ASP A C 1
ATOM 632 O O . ASP A 1 84 ? 39.446 19.213 93.036 1.00 24.21 115 ASP A O 1
ATOM 637 N N . PHE A 1 85 ? 39.403 20.841 94.558 1.00 20.59 116 PHE A N 1
ATOM 638 C CA . PHE A 1 85 ? 39.175 21.823 93.502 1.00 19.53 116 PHE A CA 1
ATOM 639 C C . PHE A 1 85 ? 40.371 21.864 92.540 1.00 21.38 116 PHE A C 1
ATOM 640 O O . PHE A 1 85 ? 40.217 22.206 91.367 1.00 21.99 116 PHE A O 1
ATOM 648 N N . VAL A 1 86 ? 41.547 21.478 93.033 1.00 17.97 117 VAL A N 1
ATOM 649 C CA . VAL A 1 86 ? 42.757 21.462 92.215 1.00 19.10 117 VAL A CA 1
ATOM 650 C C . VAL A 1 86 ? 42.820 20.212 91.350 1.00 19.04 117 VAL A C 1
ATOM 651 O O . VAL A 1 86 ? 43.026 20.292 90.138 1.00 23.57 117 VAL A O 1
ATOM 655 N N . MET A 1 87 ? 42.660 19.062 91.989 1.00 17.26 118 MET A N 1
ATOM 656 C CA . MET A 1 87 ? 42.656 17.781 91.301 1.00 20.74 118 MET A CA 1
ATOM 657 C C . MET A 1 87 ? 41.539 17.727 90.245 1.00 23.10 118 MET A C 1
ATOM 658 O O . MET A 1 87 ? 41.761 17.282 89.110 1.00 20.35 118 MET A O 1
ATOM 663 N N . ASN A 1 88 ? 40.343 18.189 90.604 1.00 19.25 119 ASN A N 1
ATOM 664 C CA . ASN A 1 88 ? 39.247 18.211 89.644 1.00 20.78 119 ASN A CA 1
ATOM 665 C C . ASN A 1 88 ? 39.587 19.038 88.403 1.00 22.84 119 ASN A C 1
ATOM 666 O O . ASN A 1 88 ? 39.363 18.590 87.279 1.00 22.20 119 ASN A O 1
ATOM 671 N N . ARG A 1 89 ? 40.122 20.242 88.604 1.00 19.23 120 ARG A N 1
ATOM 672 C CA . ARG A 1 89 ? 40.504 21.101 87.480 1.00 17.06 120 ARG A CA 1
ATOM 673 C C . ARG A 1 89 ? 41.611 20.486 86.622 1.00 18.74 120 ARG A C 1
ATOM 674 O O . ARG A 1 89 ? 41.519 20.502 85.390 1.00 19.57 120 ARG A O 1
ATOM 682 N N . VAL A 1 90 ? 42.651 19.948 87.263 1.00 17.09 121 VAL A N 1
ATOM 683 C CA . VAL A 1 90 ? 43.731 19.306 86.523 1.00 16.52 121 VAL A CA 1
ATOM 684 C C . VAL A 1 90 ? 43.157 18.180 85.679 1.00 20.02 121 VAL A C 1
ATOM 685 O O . VAL A 1 90 ? 43.511 18.043 84.502 1.00 17.16 121 VAL A O 1
ATOM 689 N N . LYS A 1 91 ? 42.265 17.381 86.269 1.00 18.35 122 LYS A N 1
ATOM 690 C CA . LYS A 1 91 ? 41.630 16.283 85.531 1.00 17.22 122 LYS A CA 1
ATOM 691 C C . LYS A 1 91 ? 40.791 16.796 84.359 1.00 18.88 122 LYS A C 1
ATOM 692 O O . LYS A 1 91 ? 40.744 16.174 83.299 1.00 18.90 122 LYS A O 1
ATOM 698 N N . GLU A 1 92 ? 40.115 17.920 84.565 1.00 18.32 123 GLU A N 1
ATOM 699 C CA . GLU A 1 92 ? 39.359 18.589 83.504 1.00 23.11 123 GLU A CA 1
ATOM 700 C C . GLU A 1 92 ? 40.246 18.870 82.296 1.00 21.05 123 GLU A C 1
ATOM 701 O O . GLU A 1 92 ? 39.881 18.567 81.154 1.00 18.67 123 GLU A O 1
ATOM 707 N N . VAL A 1 93 ? 41.411 19.465 82.558 1.00 21.98 124 VAL A N 1
ATOM 708 C CA . VAL A 1 93 ? 42.323 19.878 81.496 1.00 19.55 124 VAL A CA 1
ATOM 709 C C . VAL A 1 93 ? 42.993 18.671 80.836 1.00 19.10 124 VAL A C 1
ATOM 710 O O . VAL A 1 93 ? 43.137 18.635 79.604 1.00 20.09 124 VAL A O 1
ATOM 714 N N . VAL A 1 94 ? 43.376 17.680 81.643 1.00 14.81 125 VAL A N 1
ATOM 715 C CA . VAL A 1 94 ? 43.930 16.433 81.114 1.00 16.18 125 VAL A CA 1
ATOM 716 C C . VAL A 1 94 ? 42.939 15.782 80.150 1.00 19.19 125 VAL A C 1
ATOM 717 O O . VAL A 1 94 ? 43.321 15.305 79.074 1.00 14.90 125 VAL A O 1
ATOM 721 N N . ASP A 1 95 ? 41.662 15.798 80.524 1.00 16.95 126 ASP A N 1
ATOM 722 C CA . ASP A 1 95 ? 40.632 15.118 79.743 1.00 18.89 126 ASP A CA 1
ATOM 723 C C . ASP A 1 95 ? 40.329 15.820 78.425 1.00 19.15 126 ASP A C 1
ATOM 724 O O . ASP A 1 95 ? 39.942 15.157 77.457 1.00 20.41 126 ASP A O 1
ATOM 729 N N . TYR A 1 96 ? 40.496 17.146 78.378 1.00 17.12 127 TYR A N 1
ATOM 730 C CA . TYR A 1 96 ? 40.357 17.870 77.108 1.00 21.30 127 TYR A CA 1
ATOM 731 C C . TYR A 1 96 ? 41.261 17.216 76.075 1.00 21.12 127 TYR A C 1
ATOM 732 O O . TYR A 1 96 ? 40.898 17.085 74.902 1.00 20.88 127 TYR A O 1
ATOM 741 N N . CYS A 1 97 ? 42.449 16.820 76.528 1.00 19.24 128 CYS A N 1
ATOM 742 C CA . CYS A 1 97 ? 43.489 16.288 75.655 1.00 17.21 128 CYS A CA 1
ATOM 743 C C . CYS A 1 97 ? 43.283 14.801 75.386 1.00 22.31 128 CYS A C 1
ATOM 744 O O . CYS A 1 97 ? 43.379 14.343 74.237 1.00 19.29 128 CYS A O 1
ATOM 747 N N . ILE A 1 98 ? 43.008 14.053 76.453 1.00 18.08 129 ILE A N 1
ATOM 748 C CA . ILE A 1 98 ? 42.826 12.606 76.363 1.00 19.32 129 ILE A CA 1
ATOM 749 C C . ILE A 1 98 ? 41.696 12.240 75.397 1.00 25.30 129 ILE A C 1
ATOM 750 O O . ILE A 1 98 ? 41.856 11.327 74.574 1.00 26.80 129 ILE A O 1
ATOM 755 N N . VAL A 1 99 ? 40.569 12.954 75.464 1.00 22.43 130 VAL A N 1
ATOM 756 C CA . VAL A 1 99 ? 39.461 12.647 74.546 1.00 26.45 130 VAL A CA 1
ATOM 757 C C . VAL A 1 99 ? 39.780 12.956 73.083 1.00 29.04 130 VAL A C 1
ATOM 758 O O . VAL A 1 99 ? 39.096 12.462 72.180 1.00 31.69 130 VAL A O 1
ATOM 762 N N . ASN A 1 100 ? 40.809 13.765 72.841 1.00 22.50 131 ASN A N 1
ATOM 763 C CA . ASN A 1 100 ? 41.245 13.997 71.470 1.00 22.80 131 ASN A CA 1
ATOM 764 C C . ASN A 1 100 ? 42.364 13.050 71.055 1.00 22.81 131 ASN A C 1
ATOM 765 O O . ASN A 1 100 ? 43.134 13.376 70.150 1.00 23.93 131 ASN A O 1
ATOM 770 N N . ASP A 1 101 ? 42.453 11.904 71.735 1.00 21.29 132 ASP A N 1
ATOM 771 C CA . ASP A 1 101 ? 43.448 10.860 71.449 1.00 25.39 132 ASP A CA 1
ATOM 772 C C . ASP A 1 101 ? 44.890 11.369 71.534 1.00 21.17 132 ASP A C 1
ATOM 773 O O . ASP A 1 101 ? 45.773 10.886 70.822 1.00 20.98 132 ASP A O 1
ATOM 778 N N . MET A 1 102 ? 45.125 12.331 72.419 1.00 17.31 133 MET A N 1
ATOM 779 C CA . MET A 1 102 ? 46.440 12.947 72.547 1.00 15.93 133 MET A CA 1
ATOM 780 C C . MET A 1 102 ? 47.211 12.341 73.697 1.00 15.95 133 MET A C 1
ATOM 781 O O . MET A 1 102 ? 46.625 11.776 74.624 1.00 15.54 133 MET A O 1
ATOM 786 N N . TYR A 1 103 ? 48.532 12.437 73.615 1.00 17.42 134 TYR A N 1
ATOM 787 C CA . TYR A 1 103 ? 49.396 12.077 74.725 1.00 14.53 134 TYR A CA 1
ATOM 788 C C . TYR A 1 103 ? 49.434 13.276 75.670 1.00 15.59 134 TYR A C 1
ATOM 789 O O . TYR A 1 103 ? 49.341 14.424 75.234 1.00 14.70 134 TYR A O 1
ATOM 798 N N . VAL A 1 104 ? 49.543 13.006 76.964 1.00 16.89 135 VAL A N 1
ATOM 799 C CA . VAL A 1 104 ? 49.584 14.060 77.962 1.00 12.80 135 VAL A CA 1
ATOM 800 C C . VAL A 1 104 ? 50.748 13.794 78.881 1.00 15.98 135 VAL A C 1
ATOM 801 O O . VAL A 1 104 ? 50.958 12.657 79.304 1.00 16.09 135 VAL A O 1
ATOM 805 N N . ILE A 1 105 ? 51.512 14.848 79.163 1.00 13.66 136 ILE A N 1
ATOM 806 C CA . ILE A 1 105 ? 52.614 14.794 80.112 1.00 11.63 136 ILE A CA 1
ATOM 807 C C . ILE A 1 105 ? 52.246 15.695 81.280 1.00 13.14 136 ILE A C 1
ATOM 808 O O . ILE A 1 105 ? 52.145 16.921 81.126 1.00 12.15 136 ILE A O 1
ATOM 813 N N . LEU A 1 106 ? 52.024 15.091 82.438 1.00 11.29 137 LEU A N 1
ATOM 814 C CA . LEU A 1 106 ? 51.590 15.829 83.616 1.00 13.88 137 LEU A CA 1
ATOM 815 C C . LEU A 1 106 ? 52.750 15.860 84.604 1.00 10.90 137 LEU A C 1
ATOM 816 O O . LEU A 1 106 ? 53.321 14.810 84.909 1.00 10.85 137 LEU A O 1
ATOM 821 N N . ASN A 1 107 ? 53.097 17.037 85.109 1.00 11.84 138 ASN A N 1
ATOM 822 C CA . ASN A 1 107 ? 54.255 17.150 85.989 1.00 12.18 138 ASN A CA 1
ATOM 823 C C . ASN A 1 107 ? 54.032 17.944 87.269 1.00 15.54 138 ASN A C 1
ATOM 824 O O . ASN A 1 107 ? 52.926 18.389 87.565 1.00 13.33 138 ASN A O 1
ATOM 829 N N . SER A 1 108 ? 55.114 18.106 88.020 1.00 12.03 139 SER A N 1
ATOM 830 C CA . SER A 1 108 ? 55.203 19.088 89.082 1.00 10.11 139 SER A CA 1
ATOM 831 C C . SER A 1 108 ? 56.134 20.161 88.528 1.00 13.55 139 SER A C 1
ATOM 832 O O . SER A 1 108 ? 57.220 19.854 88.044 1.00 12.72 139 SER A O 1
ATOM 835 N N . HIS A 1 109 ? 55.697 21.412 88.562 1.00 10.44 140 HIS A N 1
ATOM 836 C CA . HIS A 1 109 ? 56.424 22.473 87.895 1.00 13.46 140 HIS A CA 1
ATOM 837 C C . HIS A 1 109 ? 57.155 23.419 88.808 1.00 12.70 140 HIS A C 1
ATOM 838 O O . HIS A 1 109 ? 58.242 23.091 89.315 1.00 12.26 140 HIS A O 1
ATOM 845 N N . HIS A 1 110 ? 56.589 24.602 89.019 1.00 12.00 141 HIS A N 1
ATOM 846 C CA . HIS A 1 110 ? 57.230 25.628 89.854 1.00 13.39 141 HIS A CA 1
ATOM 847 C C . HIS A 1 110 ? 56.982 25.380 91.348 1.00 15.42 141 HIS A C 1
ATOM 848 O O . HIS A 1 110 ? 56.596 26.293 92.089 1.00 13.89 141 HIS A O 1
ATOM 855 N N . ASP A 1 111 ? 57.194 24.142 91.788 1.00 14.56 142 ASP A N 1
ATOM 856 C CA . ASP A 1 111 ? 57.162 23.824 93.218 1.00 14.26 142 ASP A CA 1
ATOM 857 C C . ASP A 1 111 ? 58.487 24.237 93.860 1.00 17.95 142 ASP A C 1
ATOM 858 O O . ASP A 1 111 ? 58.709 24.029 95.057 1.00 18.52 142 ASP A O 1
ATOM 863 N N . ILE A 1 112 ? 59.370 24.810 93.043 1.00 12.95 143 ILE A N 1
ATOM 864 C CA . ILE A 1 112 ? 60.500 25.560 93.543 1.00 13.89 143 ILE A CA 1
ATOM 865 C C . ILE A 1 112 ? 60.550 26.857 92.755 1.00 15.45 143 ILE A C 1
ATOM 866 O O . ILE A 1 112 ? 60.177 26.895 91.586 1.00 14.76 143 ILE A O 1
ATOM 871 N N . ASN A 1 113 ? 60.993 27.922 93.411 1.00 15.94 144 ASN A N 1
ATOM 872 C CA . ASN A 1 113 ? 61.116 29.232 92.791 1.00 17.91 144 ASN A CA 1
ATOM 873 C C . ASN A 1 113 ? 61.810 30.156 93.781 1.00 15.83 144 ASN A C 1
ATOM 874 O O . ASN A 1 113 ? 62.224 29.727 94.854 1.00 16.40 144 ASN A O 1
ATOM 879 N N . SER A 1 114 ? 61.915 31.427 93.432 1.00 15.60 145 SER A N 1
ATOM 880 C CA . SER A 1 114 ? 62.606 32.389 94.277 1.00 21.02 145 SER A CA 1
ATOM 881 C C . SER A 1 114 ? 61.871 32.646 95.583 1.00 23.32 145 SER A C 1
ATOM 882 O O . SER A 1 114 ? 62.498 33.016 96.576 1.00 19.73 145 SER A O 1
ATOM 885 N N . ASP A 1 115 ? 60.554 32.436 95.580 1.00 17.10 146 ASP A N 1
ATOM 886 C CA . ASP A 1 115 ? 59.716 32.743 96.745 1.00 16.15 146 ASP A CA 1
ATOM 887 C C . ASP A 1 115 ? 59.671 31.635 97.798 1.00 16.99 146 ASP A C 1
ATOM 888 O O . ASP A 1 115 ? 59.814 31.916 98.988 1.00 20.23 146 ASP A O 1
ATOM 893 N N . TYR A 1 116 ? 59.454 30.391 97.365 1.00 18.82 147 TYR A N 1
ATOM 894 C CA . TYR A 1 116 ? 59.451 29.231 98.269 1.00 16.12 147 TYR A CA 1
ATOM 895 C C . TYR A 1 116 ? 59.742 27.891 97.563 1.00 17.66 147 TYR A C 1
ATOM 896 O O . TYR A 1 116 ? 59.245 27.639 96.459 1.00 17.38 147 TYR A O 1
ATOM 905 N N . CYS A 1 117 ? 60.515 27.023 98.218 1.00 15.01 148 CYS A N 1
ATOM 906 C CA . CYS A 1 117 ? 60.862 25.719 97.660 1.00 12.49 148 CYS A CA 1
ATOM 907 C C . CYS A 1 117 ? 60.242 24.573 98.440 1.00 16.03 148 CYS A C 1
ATOM 908 O O . CYS A 1 117 ? 60.508 24.424 99.632 1.00 11.81 148 CYS A O 1
ATOM 911 N N . PHE A 1 118 ? 59.440 23.751 97.762 1.00 14.21 149 PHE A N 1
ATOM 912 C CA . PHE A 1 118 ? 58.864 22.557 98.390 1.00 15.73 149 PHE A CA 1
ATOM 913 C C . PHE A 1 118 ? 59.848 21.396 98.433 1.00 15.72 149 PHE A C 1
ATOM 914 O O . PHE A 1 118 ? 59.633 20.384 99.128 1.00 11.02 149 PHE A O 1
ATOM 922 N N . TYR A 1 119 ? 60.931 21.547 97.677 1.00 12.81 150 TYR A N 1
ATOM 923 C CA . TYR A 1 119 ? 62.042 20.614 97.753 1.00 11.47 150 TYR A CA 1
ATOM 924 C C . TYR A 1 119 ? 63.313 21.380 97.441 1.00 16.77 150 TYR A C 1
ATOM 925 O O . TYR A 1 119 ? 63.282 22.403 96.736 1.00 11.42 150 TYR A O 1
ATOM 934 N N . VAL A 1 120 ? 64.422 20.919 98.006 1.00 10.81 151 VAL A N 1
ATOM 935 C CA . VAL A 1 120 ? 65.720 21.491 97.694 1.00 11.52 151 VAL A CA 1
ATOM 936 C C . VAL A 1 120 ? 66.682 20.334 97.502 1.00 14.61 151 VAL A C 1
ATOM 937 O O . VAL A 1 120 ? 66.738 19.428 98.350 1.00 17.74 151 VAL A O 1
ATOM 941 N N . PRO A 1 121 ? 67.440 20.336 96.393 1.00 13.85 152 PRO A N 1
ATOM 942 C CA . PRO A 1 121 ? 68.393 19.229 96.238 1.00 12.98 152 PRO A CA 1
ATOM 943 C C . PRO A 1 121 ? 69.696 19.413 97.055 1.00 17.64 152 PRO A C 1
ATOM 944 O O . PRO A 1 121 ? 70.781 19.579 96.484 1.00 16.03 152 PRO A O 1
ATOM 948 N N . ASN A 1 122 ? 69.585 19.392 98.384 1.00 16.85 153 ASN A N 1
ATOM 949 C CA . ASN A 1 122 ? 70.756 19.181 99.223 1.00 16.79 153 ASN A CA 1
ATOM 950 C C . ASN A 1 122 ? 70.416 18.370 100.460 1.00 22.42 153 ASN A C 1
ATOM 951 O O . ASN A 1 122 ? 69.241 18.186 100.784 1.00 21.36 153 ASN A O 1
ATOM 956 N N . ASN A 1 123 ? 71.445 17.906 101.159 1.00 17.09 154 ASN A N 1
ATOM 957 C CA . ASN A 1 123 ? 71.244 16.988 102.261 1.00 21.01 154 ASN A CA 1
ATOM 958 C C . ASN A 1 123 ? 70.455 17.587 103.405 1.00 17.46 154 ASN A C 1
ATOM 959 O O . ASN A 1 123 ? 69.736 16.874 104.085 1.00 21.44 154 ASN A O 1
ATOM 964 N N . ALA A 1 124 ? 70.581 18.895 103.600 1.00 19.74 155 ALA A N 1
ATOM 965 C CA . ALA A 1 124 ? 69.879 19.596 104.676 1.00 21.13 155 ALA A CA 1
ATOM 966 C C . ALA A 1 124 ? 68.363 19.545 104.473 1.00 20.77 155 ALA A C 1
ATOM 967 O O . ALA A 1 124 ? 67.588 19.659 105.430 1.00 18.14 155 ALA A O 1
ATOM 969 N N . ASN A 1 125 ? 67.942 19.372 103.223 1.00 20.59 156 ASN A N 1
ATOM 970 C CA . ASN A 1 125 ? 66.519 19.382 102.902 1.00 19.50 156 ASN A CA 1
ATOM 971 C C . ASN A 1 125 ? 66.028 18.052 102.343 1.00 17.80 156 ASN A C 1
ATOM 972 O O . ASN A 1 125 ? 64.900 17.952 101.875 1.00 22.06 156 ASN A O 1
ATOM 977 N N . LYS A 1 126 ? 66.871 17.030 102.417 1.00 18.22 157 LYS A N 1
ATOM 978 C CA . LYS A 1 126 ? 66.577 15.737 101.812 1.00 18.99 157 LYS A CA 1
ATOM 979 C C . LYS A 1 126 ? 65.269 15.144 102.330 1.00 22.64 157 LYS A C 1
ATOM 980 O O . LYS A 1 126 ? 64.465 14.601 101.560 1.00 21.01 157 LYS A O 1
ATOM 986 N N . ASP A 1 127 ? 65.057 15.267 103.635 1.00 21.50 158 ASP A N 1
ATOM 987 C CA . ASP A 1 127 ? 63.926 14.641 104.297 1.00 25.17 158 ASP A CA 1
ATOM 988 C C . ASP A 1 127 ? 62.594 15.223 103.831 1.00 23.54 158 ASP A C 1
ATOM 989 O O . ASP A 1 127 ? 61.726 14.494 103.348 1.00 20.96 158 ASP A O 1
ATOM 993 N N . ARG A 1 128 ? 62.435 16.531 103.963 1.00 20.43 159 ARG A N 1
ATOM 994 C CA . ARG A 1 128 ? 61.189 17.161 103.565 1.00 20.61 159 ARG A CA 1
ATOM 995 C C . ARG A 1 128 ? 60.961 17.096 102.056 1.00 17.30 159 ARG A C 1
ATOM 996 O O . ARG A 1 128 ? 59.825 17.123 101.598 1.00 13.99 159 ARG A O 1
ATOM 1004 N N . SER A 1 129 ? 62.040 16.996 101.287 1.00 16.04 160 SER A N 1
ATOM 1005 C CA . SER A 1 129 ? 61.906 16.950 99.833 1.00 14.57 160 SER A CA 1
ATOM 1006 C C . SER A 1 129 ? 61.323 15.611 99.392 1.00 17.29 160 SER A C 1
ATOM 1007 O O . SER A 1 129 ? 60.387 15.569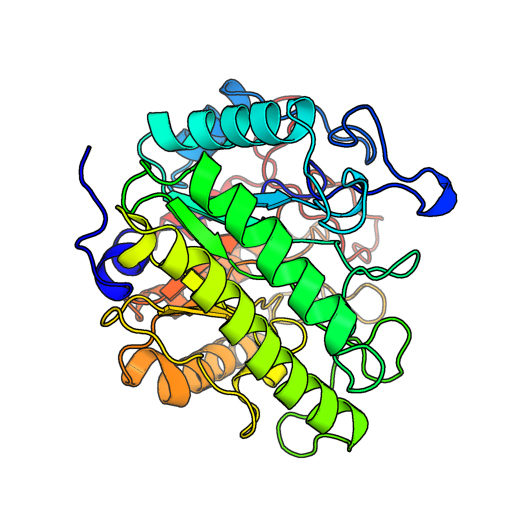 98.590 1.00 15.51 160 SER A O 1
ATOM 1010 N N . GLU A 1 130 ? 61.870 14.523 99.927 1.00 13.11 161 GLU A N 1
ATOM 1011 C CA . GLU A 1 130 ? 61.394 13.184 99.599 1.00 16.28 161 GLU A CA 1
ATOM 1012 C C . GLU A 1 130 ? 59.958 12.997 100.094 1.00 19.92 161 GLU A C 1
ATOM 1013 O O . GLU A 1 130 ? 59.126 12.387 99.418 1.00 18.99 161 GLU A O 1
ATOM 1019 N N . LYS A 1 131 ? 59.671 13.545 101.269 1.00 18.52 162 LYS A N 1
ATOM 1020 C CA . LYS A 1 131 ? 58.320 13.522 101.821 1.00 20.98 162 LYS A CA 1
ATOM 1021 C C . LYS A 1 131 ? 57.347 14.242 100.881 1.00 18.74 162 LYS A C 1
ATOM 1022 O O . LYS A 1 131 ? 56.234 13.766 100.649 1.00 16.47 162 LYS A O 1
ATOM 1028 N N . TYR A 1 132 ? 57.780 15.369 100.315 1.00 17.18 163 TYR A N 1
ATOM 1029 C CA . TYR A 1 132 ? 56.943 16.112 99.371 1.00 17.86 163 TYR A CA 1
ATOM 1030 C C . TYR A 1 132 ? 56.614 15.262 98.153 1.00 14.25 163 TYR A C 1
ATOM 1031 O O . TYR A 1 132 ? 55.449 15.062 97.817 1.00 16.43 163 TYR A O 1
ATOM 1040 N N . PHE A 1 133 ? 57.648 14.759 97.493 1.00 13.42 164 PHE A N 1
ATOM 1041 C CA . PHE A 1 133 ? 57.452 13.935 96.302 1.00 12.01 164 PHE A CA 1
ATOM 1042 C C . PHE A 1 133 ? 56.613 12.684 96.534 1.00 13.51 164 PHE A C 1
ATOM 1043 O O . PHE A 1 133 ? 55.722 12.384 95.737 1.00 13.32 164 PHE A O 1
ATOM 1051 N N . LYS A 1 134 ? 56.895 11.948 97.610 1.00 14.98 165 LYS A N 1
ATOM 1052 C CA . LYS A 1 134 ? 56.136 10.731 97.900 1.00 14.96 165 LYS A CA 1
ATOM 1053 C C . LYS A 1 134 ? 54.668 11.088 98.054 1.00 13.74 165 LYS A C 1
ATOM 1054 O O . LYS A 1 134 ? 53.799 10.427 97.488 1.00 14.98 165 LYS A O 1
ATOM 1060 N N . SER A 1 135 ? 54.401 12.164 98.792 1.00 14.51 166 SER A N 1
ATOM 1061 C CA . SER A 1 135 ? 53.034 12.587 99.065 1.00 16.45 166 SER A CA 1
ATOM 1062 C C . SER A 1 135 ? 52.275 13.029 97.820 1.00 18.55 166 SER A C 1
ATOM 1063 O O . SER A 1 135 ? 51.159 12.563 97.581 1.00 16.17 166 SER A O 1
ATOM 1066 N N . ILE A 1 136 ? 52.842 13.937 97.032 1.00 13.89 167 ILE A N 1
ATOM 1067 C CA . ILE A 1 136 ? 52.055 14.433 95.919 1.00 14.04 167 ILE A CA 1
ATOM 1068 C C . ILE A 1 136 ? 51.892 13.350 94.856 1.00 13.83 167 ILE A C 1
ATOM 1069 O O . ILE A 1 136 ? 50.814 13.221 94.277 1.00 13.94 167 ILE A O 1
ATOM 1074 N N . TRP A 1 137 ? 52.929 12.555 94.618 1.00 12.60 168 TRP A N 1
ATOM 1075 C CA . TRP A 1 137 ? 52.852 11.537 93.581 1.00 14.41 168 TRP A CA 1
ATOM 1076 C C . TRP A 1 137 ? 51.970 10.366 93.917 1.00 17.57 168 TRP A C 1
ATOM 1077 O O . TRP A 1 137 ? 51.363 9.760 93.016 1.00 19.45 168 TRP A O 1
ATOM 1088 N N . THR A 1 138 ? 51.862 10.036 95.199 1.00 16.60 169 THR A N 1
ATOM 1089 C CA . THR A 1 138 ? 50.855 9.073 95.637 1.00 15.33 169 THR A CA 1
ATOM 1090 C C . THR A 1 138 ? 49.473 9.588 95.229 1.00 17.03 169 THR A C 1
ATOM 1091 O O . THR A 1 138 ? 48.669 8.858 94.650 1.00 17.68 169 THR A O 1
ATOM 1095 N N . GLN A 1 139 ? 49.210 10.860 95.523 1.00 17.32 170 GLN A N 1
ATOM 1096 C CA . GLN A 1 139 ? 47.906 11.453 95.256 1.00 17.59 170 GLN A CA 1
ATOM 1097 C C . GLN A 1 139 ? 47.639 11.600 93.760 1.00 17.62 170 GLN A C 1
ATOM 1098 O O . GLN A 1 139 ? 46.607 11.153 93.264 1.00 16.94 170 GLN A O 1
ATOM 1104 N N . ILE A 1 140 ? 48.567 12.223 93.037 1.00 15.97 171 ILE A N 1
ATOM 1105 C CA . ILE A 1 140 ? 48.389 12.388 91.591 1.00 16.70 171 ILE A CA 1
ATOM 1106 C C . ILE A 1 140 ? 48.212 11.044 90.889 1.00 14.05 171 ILE A C 1
ATOM 1107 O O . ILE A 1 140 ? 47.315 10.892 90.072 1.00 18.21 171 ILE A O 1
ATOM 1112 N N . ALA A 1 141 ? 49.050 10.063 91.217 1.00 15.45 172 ALA A N 1
ATOM 1113 C CA . ALA A 1 141 ? 48.966 8.754 90.568 1.00 14.93 172 ALA A CA 1
ATOM 1114 C C . ALA A 1 141 ? 47.652 8.025 90.860 1.00 19.08 172 ALA A C 1
ATOM 1115 O O . ALA A 1 141 ? 47.132 7.318 89.997 1.00 14.56 172 ALA A O 1
ATOM 1117 N N . LYS A 1 142 ? 47.129 8.163 92.079 1.00 20.95 173 LYS A N 1
ATOM 1118 C CA . LYS A 1 142 ? 45.839 7.549 92.399 1.00 20.53 173 LYS A CA 1
ATOM 1119 C C . LYS A 1 142 ? 44.703 8.189 91.614 1.00 18.79 173 LYS A C 1
ATOM 1120 O O . LYS A 1 142 ? 43.861 7.487 91.064 1.00 20.80 173 LYS A O 1
ATOM 1126 N N . GLU A 1 143 ? 44.681 9.517 91.564 1.00 17.23 174 GLU A N 1
ATOM 1127 C CA . GLU A 1 143 ? 43.676 10.223 90.780 1.00 19.11 174 GLU A CA 1
ATOM 1128 C C . GLU A 1 143 ? 43.602 9.677 89.354 1.00 16.69 174 GLU A C 1
ATOM 1129 O O . GLU A 1 143 ? 42.517 9.417 88.847 1.00 18.98 174 GLU A O 1
ATOM 1135 N N . PHE A 1 144 ? 44.758 9.473 88.728 1.00 17.36 175 PHE A N 1
ATOM 1136 C CA . PHE A 1 144 ? 44.808 9.135 87.306 1.00 17.46 175 PHE A CA 1
ATOM 1137 C C . PHE A 1 144 ? 45.221 7.690 87.058 1.00 17.72 175 PHE A C 1
ATOM 1138 O O . PHE A 1 144 ? 45.710 7.359 85.974 1.00 16.10 175 PHE A O 1
ATOM 1146 N N . ARG A 1 145 ? 45.023 6.828 88.052 1.00 18.09 176 ARG A N 1
ATOM 1147 C CA . ARG A 1 145 ? 45.493 5.439 87.971 1.00 20.14 176 ARG A CA 1
ATOM 1148 C C . ARG A 1 145 ? 44.913 4.665 86.783 1.00 18.34 176 ARG A C 1
ATOM 1149 O O . ARG A 1 145 ? 45.551 3.751 86.266 1.00 23.83 176 ARG A O 1
ATOM 1157 N N . ASN A 1 146 ? 43.706 5.020 86.362 1.00 16.31 177 ASN A N 1
ATOM 1158 C CA . ASN A 1 146 ? 43.024 4.250 85.321 1.00 21.10 177 ASN A CA 1
ATOM 1159 C C . ASN A 1 146 ? 43.208 4.805 83.906 1.00 21.84 177 ASN A C 1
ATOM 1160 O O . ASN A 1 146 ? 42.505 4.403 82.980 1.00 20.26 177 ASN A O 1
ATOM 1165 N N . TYR A 1 147 ? 44.156 5.719 83.738 1.00 18.35 178 TYR A N 1
ATOM 1166 C CA . TYR A 1 147 ? 44.428 6.272 82.416 1.00 18.85 178 TYR A CA 1
ATOM 1167 C C . TYR A 1 147 ? 45.403 5.365 81.678 1.00 20.60 178 TYR A C 1
ATOM 1168 O O . TYR A 1 147 ? 46.254 4.725 82.320 1.00 18.56 178 TYR A O 1
ATOM 1177 N N . ASP A 1 148 ? 45.274 5.287 80.348 1.00 18.37 179 ASP A N 1
ATOM 1178 C CA . ASP A 1 148 ? 46.152 4.407 79.564 1.00 19.92 179 ASP A CA 1
ATOM 1179 C C . ASP A 1 148 ? 47.534 5.002 79.329 1.00 19.12 179 ASP A C 1
ATOM 1180 O O . ASP A 1 148 ? 47.904 5.996 79.974 1.00 21.78 179 ASP A O 1
ATOM 1185 N N . TYR A 1 149 ? 48.287 4.408 78.403 1.00 15.88 180 TYR A N 1
ATOM 1186 C CA . TYR A 1 149 ? 49.670 4.823 78.139 1.00 15.06 180 TYR A CA 1
ATOM 1187 C C . TYR A 1 149 ? 49.811 6.246 77.580 1.00 15.67 180 TYR A C 1
ATOM 1188 O O . TYR A 1 149 ? 50.920 6.749 77.472 1.00 16.59 180 TYR A O 1
ATOM 1197 N N . HIS A 1 150 ? 48.702 6.868 77.190 1.00 13.52 181 HIS A N 1
ATOM 1198 C CA . HIS A 1 150 ? 48.724 8.235 76.689 1.00 14.19 181 HIS A CA 1
ATOM 1199 C C . HIS A 1 150 ? 49.141 9.206 77.779 1.00 20.25 181 HIS A C 1
ATOM 1200 O O . HIS A 1 150 ? 49.704 10.265 77.483 1.00 14.75 181 HIS A O 1
ATOM 1207 N N . LEU A 1 151 ? 48.831 8.865 79.032 1.00 16.24 182 LEU A N 1
ATOM 1208 C CA . LEU A 1 151 ? 49.190 9.727 80.154 1.00 15.08 182 LEU A CA 1
ATOM 1209 C C . LEU A 1 151 ? 50.553 9.334 80.703 1.00 16.54 182 LEU A C 1
ATOM 1210 O O . LEU A 1 151 ? 50.729 8.207 81.190 1.00 15.02 182 LEU A O 1
ATOM 1215 N N . VAL A 1 152 ? 51.514 10.259 80.591 1.00 13.83 183 VAL A N 1
ATOM 1216 C CA . VAL A 1 152 ? 52.876 10.092 81.112 1.00 13.05 183 VAL A CA 1
ATOM 1217 C C . VAL A 1 152 ? 53.076 10.976 82.348 1.00 10.53 183 VAL A C 1
ATOM 1218 O O . VAL A 1 152 ? 52.605 12.120 82.365 1.00 11.82 183 VAL A O 1
ATOM 1222 N N . PHE A 1 153 ? 53.7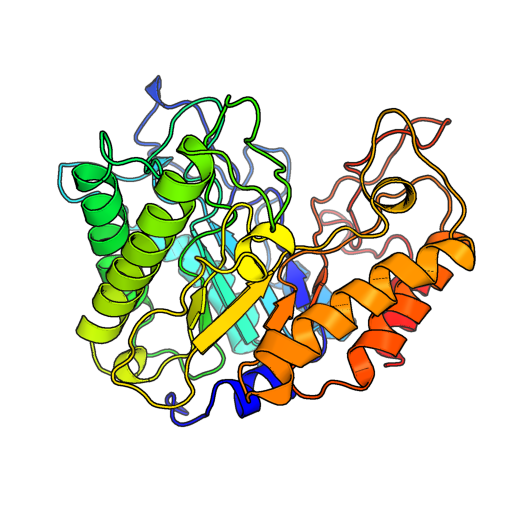43 10.463 83.390 1.00 13.56 184 PHE A N 1
ATOM 1223 C CA . PHE A 1 153 ? 54.081 11.296 84.557 1.00 11.40 184 PHE A CA 1
ATOM 1224 C C . PHE A 1 153 ? 55.512 11.821 84.440 1.00 12.87 184 PHE A C 1
ATOM 1225 O O . PHE A 1 153 ? 56.428 11.074 84.081 1.00 14.97 184 PHE A O 1
ATOM 1233 N N . GLU A 1 154 ? 55.693 13.107 84.725 1.00 9.23 185 GLU A N 1
ATOM 1234 C CA . GLU A 1 154 ? 57.015 13.725 84.763 1.00 11.68 185 GLU A CA 1
ATOM 1235 C C . GLU A 1 154 ? 57.252 14.151 86.203 1.00 11.25 185 GLU A C 1
ATOM 1236 O O . GLU A 1 154 ? 56.561 15.037 86.703 1.00 9.78 185 GLU A O 1
ATOM 1242 N N . THR A 1 155 ? 58.212 13.522 86.877 1.00 11.99 186 THR A N 1
ATOM 1243 C CA . THR A 1 155 ? 58.348 13.658 88.331 1.00 11.03 186 THR A CA 1
ATOM 1244 C C . THR A 1 155 ? 58.524 15.088 88.830 1.00 10.73 186 THR A C 1
ATOM 1245 O O . THR A 1 155 ? 57.998 15.456 89.887 1.00 11.90 186 THR A O 1
ATOM 1249 N N . MET A 1 156 ? 59.264 15.890 88.076 1.00 10.35 187 MET A N 1
ATOM 1250 C CA . MET A 1 156 ? 59.594 17.255 88.489 1.00 9.32 187 MET A CA 1
ATOM 1251 C C . MET A 1 156 ? 60.114 18.013 87.277 1.00 14.95 187 MET A C 1
ATOM 1252 O O . MET A 1 156 ? 60.410 17.404 86.234 1.00 11.02 187 MET A O 1
ATOM 1257 N N . ASN A 1 157 ? 60.223 19.332 87.397 1.00 11.95 188 ASN A N 1
ATOM 1258 C CA . ASN A 1 157 ? 60.464 20.162 86.220 1.00 11.86 188 ASN A CA 1
ATOM 1259 C C . ASN A 1 157 ? 61.942 20.411 86.004 1.00 12.43 188 ASN A C 1
ATOM 1260 O O . ASN A 1 157 ? 62.605 19.729 85.215 1.00 11.96 188 ASN A O 1
ATOM 1265 N N . GLU A 1 158 ? 62.462 21.391 86.725 1.00 9.16 189 GLU A N 1
ATOM 1266 C CA . GLU A 1 158 ? 63.849 21.770 86.562 1.00 13.65 189 GLU A CA 1
ATOM 1267 C C . GLU A 1 158 ? 64.524 21.841 87.929 1.00 12.58 189 GLU A C 1
ATOM 1268 O O . GLU A 1 158 ? 64.871 22.924 88.396 1.00 11.62 189 GLU A O 1
ATOM 1274 N N . PRO A 1 159 ? 64.718 20.670 88.570 1.00 13.04 190 PRO A N 1
ATOM 1275 C CA . PRO A 1 159 ? 65.234 20.636 89.945 1.00 13.01 190 PRO A CA 1
ATOM 1276 C C . PRO A 1 159 ? 66.594 21.314 90.002 1.00 13.85 190 PRO A C 1
ATOM 1277 O O . PRO A 1 159 ? 67.403 21.080 89.114 1.00 15.05 190 PRO A O 1
ATOM 1281 N N . ARG A 1 160 ? 66.821 22.175 90.990 1.00 11.47 191 ARG A N 1
ATOM 1282 C CA . ARG A 1 160 ? 68.044 22.975 91.034 1.00 14.74 191 ARG A CA 1
ATOM 1283 C C . ARG A 1 160 ? 68.187 23.675 92.385 1.00 19.31 191 ARG A C 1
ATOM 1284 O O . ARG A 1 160 ? 67.273 23.648 93.218 1.00 14.03 191 ARG A O 1
ATOM 1292 N N . LEU A 1 161 ? 69.340 24.309 92.587 1.00 16.87 192 LEU A N 1
ATOM 1293 C CA . LEU A 1 161 ? 69.569 25.137 93.763 1.00 16.32 192 LEU A CA 1
ATOM 1294 C C . LEU A 1 161 ? 69.162 26.585 93.447 1.00 16.66 192 LEU A C 1
ATOM 1295 O O . LEU A 1 161 ? 69.882 27.307 92.749 1.00 16.85 192 LEU A O 1
ATOM 1300 N N . VAL A 1 162 ? 67.996 26.997 93.938 1.00 14.53 193 VAL A N 1
ATOM 1301 C CA . VAL A 1 162 ? 67.444 28.314 93.619 1.00 18.08 193 VAL A CA 1
ATOM 1302 C C . VAL A 1 162 ? 68.186 29.422 94.371 1.00 22.63 193 VAL A C 1
ATOM 1303 O O . VAL A 1 162 ? 68.362 29.340 95.591 1.00 23.27 193 VAL A O 1
ATOM 1307 N N . GLY A 1 163 ? 68.622 30.451 93.645 1.00 21.45 194 GLY A N 1
ATOM 1308 C CA . GLY A 1 163 ? 69.341 31.565 94.255 1.00 26.43 194 GLY A CA 1
ATOM 1309 C C . GLY A 1 163 ? 70.817 31.260 94.454 1.00 25.36 194 GLY A C 1
ATOM 1310 O O . GLY A 1 163 ? 71.523 31.933 95.208 1.00 30.88 194 GLY A O 1
ATOM 1311 N N . HIS A 1 164 ? 71.285 30.232 93.762 1.00 21.36 195 HIS A N 1
ATOM 1312 C CA . HIS A 1 164 ? 72.649 29.759 93.913 1.00 19.82 195 HIS A CA 1
ATOM 1313 C C . HIS A 1 164 ? 73.403 30.263 92.704 1.00 24.07 195 HIS A C 1
ATOM 1314 O O . HIS A 1 164 ? 72.794 30.535 91.661 1.00 23.03 195 HIS A O 1
ATOM 1321 N N . GLY A 1 165 ? 74.722 30.376 92.832 1.00 25.44 196 GLY A N 1
ATOM 1322 C CA . GLY A 1 165 ? 75.560 30.784 91.722 1.00 21.40 196 GLY A CA 1
ATOM 1323 C C . GLY A 1 165 ? 75.341 29.856 90.548 1.00 23.98 196 GLY A C 1
ATOM 1324 O O . GLY A 1 165 ? 75.341 30.293 89.401 1.00 21.35 196 GLY A O 1
ATOM 1325 N N . GLU A 1 166 ? 75.117 28.576 90.837 1.00 19.44 197 GLU A N 1
ATOM 1326 C CA . GLU A 1 166 ? 74.977 27.580 89.773 1.00 23.78 197 GLU A CA 1
ATOM 1327 C C . GLU A 1 166 ? 73.538 27.081 89.635 1.00 23.39 197 GLU A C 1
ATOM 1328 O O . GLU A 1 166 ? 73.291 25.900 89.387 1.00 17.82 197 GLU A O 1
ATOM 1334 N N . GLU A 1 167 ? 72.580 27.986 89.781 1.00 20.60 198 GLU A N 1
ATOM 1335 C CA . GLU A 1 167 ? 71.180 27.612 89.657 1.00 19.89 198 GLU A CA 1
ATOM 1336 C C . GLU A 1 167 ? 70.837 27.136 88.247 1.00 18.60 198 GLU A C 1
ATOM 1337 O O . GLU A 1 167 ? 70.115 26.160 88.079 1.00 17.52 198 GLU A O 1
ATOM 1343 N N . TRP A 1 168 ? 71.358 27.830 87.242 1.00 20.30 199 TRP A N 1
ATOM 1344 C CA . TRP A 1 168 ? 70.964 27.594 85.865 1.00 19.68 199 TRP A CA 1
ATOM 1345 C C . TRP A 1 168 ? 72.028 27.014 84.979 1.00 20.29 199 TRP A C 1
ATOM 1346 O O . TRP A 1 168 ? 71.786 26.791 83.778 1.00 18.25 199 TRP A O 1
ATOM 1357 N N . TRP A 1 169 ? 73.210 26.763 85.528 1.00 21.44 200 TRP A N 1
ATOM 1358 C CA . TRP A 1 169 ? 74.279 26.182 84.735 1.00 20.46 200 TRP A CA 1
ATOM 1359 C C . TRP A 1 169 ? 75.491 25.754 85.517 1.00 21.57 200 TRP A C 1
ATOM 1360 O O . TRP A 1 169 ? 75.819 26.329 86.569 1.00 19.14 200 TRP A O 1
ATOM 1371 N N . PHE A 1 170 ? 76.174 24.742 84.995 1.00 20.38 201 PHE A N 1
ATOM 1372 C CA . PHE A 1 170 ? 77.407 24.226 85.572 1.00 23.01 201 PHE A CA 1
ATOM 1373 C C . PHE A 1 170 ? 78.085 23.374 84.507 1.00 23.02 201 PHE A C 1
ATOM 1374 O O . PHE A 1 170 ? 77.413 22.845 83.628 1.00 22.73 201 PHE A O 1
ATOM 1382 N N . PRO A 1 171 ? 79.405 23.235 84.562 1.00 26.08 202 PRO A N 1
ATOM 1383 C CA . PRO A 1 171 ? 80.056 22.428 83.524 1.00 24.89 202 PRO A CA 1
ATOM 1384 C C . PRO A 1 171 ? 79.882 20.947 83.835 1.00 24.30 202 PRO A C 1
ATOM 1385 O O . PRO A 1 171 ? 80.279 20.513 84.912 1.00 24.77 202 PRO A O 1
ATOM 1389 N N . ARG A 1 172 ? 79.281 20.195 82.917 1.00 21.08 203 ARG A N 1
ATOM 1390 C CA . ARG A 1 172 ? 78.974 18.788 83.147 1.00 22.95 203 ARG A CA 1
ATOM 1391 C C . ARG A 1 172 ? 80.163 17.979 83.686 1.00 27.34 203 ARG A C 1
ATOM 1392 O O . ARG A 1 172 ? 79.984 17.040 84.470 1.00 20.75 203 ARG A O 1
ATOM 1400 N N . ASN A 1 173 ? 81.370 18.349 83.265 1.00 26.00 204 ASN A N 1
ATOM 1401 C CA . ASN A 1 173 ? 82.565 17.570 83.588 1.00 33.93 204 ASN A CA 1
ATOM 1402 C C . ASN A 1 173 ? 83.348 18.106 84.776 1.00 31.25 204 ASN A C 1
ATOM 1403 O O . ASN A 1 173 ? 84.393 17.567 85.135 1.00 38.95 204 ASN A O 1
ATOM 1408 N N . ASN A 1 174 ? 82.842 19.166 85.389 1.00 31.23 205 ASN A N 1
ATOM 1409 C CA . ASN A 1 174 ? 83.525 19.749 86.535 1.00 33.41 205 ASN A CA 1
ATOM 1410 C C . ASN A 1 174 ? 82.563 20.232 87.614 1.00 33.47 205 ASN A C 1
ATOM 1411 O O . ASN A 1 174 ? 82.637 21.395 88.032 1.00 35.01 205 ASN A O 1
ATOM 1416 N N . PRO A 1 175 ? 81.660 19.344 88.078 1.00 30.17 206 PRO A N 1
ATOM 1417 C CA . PRO A 1 175 ? 80.641 19.826 89.010 1.00 26.21 206 PRO A CA 1
ATOM 1418 C C . PRO A 1 175 ? 81.290 20.264 90.307 1.00 28.31 206 PRO A C 1
ATOM 1419 O O . PRO A 1 175 ? 82.189 19.583 90.802 1.00 30.33 206 PRO A O 1
ATOM 1423 N N . SER A 1 176 ? 80.845 21.392 90.844 1.00 26.89 207 SER A N 1
ATOM 1424 C CA . SER A 1 176 ? 81.248 21.801 92.176 1.00 25.10 207 SER A CA 1
ATOM 1425 C C . SER A 1 176 ? 80.708 20.776 93.153 1.00 26.12 207 SER A C 1
ATOM 1426 O O . SER A 1 176 ? 79.875 19.930 92.786 1.00 24.95 207 SER A O 1
ATOM 1429 N N . ASN A 1 177 ? 81.168 20.842 94.397 1.00 24.55 208 ASN A N 1
ATOM 1430 C CA . ASN A 1 177 ? 80.623 19.964 95.420 1.00 25.44 208 ASN A CA 1
ATOM 1431 C C . ASN A 1 177 ? 79.134 20.210 95.674 1.00 21.62 208 ASN A C 1
ATOM 1432 O O . ASN A 1 177 ? 78.397 19.267 95.945 1.00 23.42 208 ASN A O 1
ATOM 1437 N N . ASP A 1 178 ? 78.683 21.460 95.572 1.00 19.02 209 ASP A N 1
ATOM 1438 C CA . ASP A 1 178 ? 77.258 21.741 95.738 1.00 21.65 209 ASP A CA 1
ATOM 1439 C C . ASP A 1 178 ? 76.438 21.090 94.624 1.00 20.37 209 ASP A C 1
ATOM 1440 O O . ASP A 1 178 ? 75.336 20.586 94.866 1.00 17.42 209 ASP A O 1
ATOM 1445 N N . ILE A 1 179 ? 76.977 21.110 93.407 1.00 18.76 210 ILE A N 1
ATOM 1446 C CA . ILE A 1 179 ? 76.292 20.522 92.264 1.00 18.21 210 ILE A CA 1
ATOM 1447 C C . ILE A 1 179 ? 76.285 19.001 92.382 1.00 18.37 210 ILE A C 1
ATOM 1448 O O . ILE A 1 179 ? 75.288 18.354 92.064 1.00 18.63 210 ILE A O 1
ATOM 1453 N N . ARG A 1 180 ? 77.395 18.431 92.842 1.00 18.30 211 ARG A N 1
ATOM 1454 C CA . ARG A 1 180 ? 77.487 16.982 93.018 1.00 24.11 211 ARG A CA 1
ATOM 1455 C C . ARG A 1 180 ? 76.441 16.511 94.026 1.00 19.85 211 ARG A C 1
ATOM 1456 O O . ARG A 1 180 ? 75.731 15.525 93.799 1.00 17.64 211 ARG A O 1
ATOM 1464 N N . GLU A 1 181 ? 76.337 17.244 95.125 1.00 17.39 212 GLU A N 1
ATOM 1465 C CA . GLU A 1 181 ? 75.329 16.978 96.148 1.00 18.04 212 GLU A CA 1
ATOM 1466 C C . GLU A 1 181 ? 73.914 17.048 95.554 1.00 14.94 212 GLU A C 1
ATOM 1467 O O . GLU A 1 181 ? 73.087 16.155 95.779 1.00 14.09 212 GLU A O 1
ATOM 1473 N N . ALA A 1 182 ? 73.644 18.102 94.780 1.00 15.59 213 ALA A N 1
ATOM 1474 C CA . ALA A 1 182 ? 72.345 18.267 94.110 1.00 15.30 213 ALA A CA 1
ATOM 1475 C C . ALA A 1 182 ? 72.033 17.123 93.155 1.00 13.14 213 ALA A C 1
ATOM 1476 O O . ALA A 1 182 ? 70.910 16.608 93.131 1.00 15.74 213 ALA A O 1
ATOM 1478 N N . VAL A 1 183 ? 73.023 16.729 92.362 1.00 15.40 214 VAL A N 1
ATOM 1479 C CA . VAL A 1 183 ? 72.847 15.650 91.391 1.00 13.84 214 VAL A CA 1
ATOM 1480 C C . VAL A 1 183 ? 72.439 14.337 92.067 1.00 13.87 214 VAL A C 1
ATOM 1481 O O . VAL A 1 183 ? 71.550 13.622 91.587 1.00 15.94 214 VAL A O 1
ATOM 1485 N N . ALA A 1 184 ? 73.105 14.022 93.175 1.00 12.79 215 ALA A N 1
ATOM 1486 C CA . ALA A 1 184 ? 72.814 12.827 93.962 1.00 14.68 215 ALA A CA 1
ATOM 1487 C C . ALA A 1 184 ? 71.440 12.951 94.619 1.00 13.46 215 ALA A C 1
ATOM 1488 O O . ALA A 1 184 ? 70.654 12.009 94.621 1.00 16.78 215 ALA A O 1
ATOM 1490 N N . CYS A 1 185 ? 71.150 14.117 95.182 1.00 13.48 216 CYS A N 1
ATOM 1491 C CA . CYS A 1 185 ? 69.828 14.346 95.749 1.00 15.33 216 CYS A CA 1
ATOM 1492 C C . CYS A 1 185 ? 68.728 14.141 94.705 1.00 13.48 216 CYS A C 1
ATOM 1493 O O . CYS A 1 185 ? 67.745 13.450 94.968 1.00 13.61 216 CYS A O 1
ATOM 1496 N N . ILE A 1 186 ? 68.906 14.723 93.519 1.00 11.28 217 ILE A N 1
ATOM 1497 C CA . ILE A 1 186 ? 67.925 14.580 92.435 1.00 13.58 217 ILE A CA 1
ATOM 1498 C C . ILE A 1 186 ? 67.732 13.114 91.990 1.00 13.62 217 ILE A C 1
ATOM 1499 O O . ILE A 1 186 ? 66.599 12.680 91.727 1.00 12.12 217 ILE A O 1
ATOM 1504 N N . ASN A 1 187 ? 68.827 12.359 91.896 1.00 13.33 218 ASN A N 1
ATOM 1505 C CA . ASN A 1 187 ? 68.727 10.918 91.681 1.00 15.44 218 ASN A CA 1
ATOM 1506 C C . ASN A 1 187 ? 67.778 10.289 92.701 1.00 14.75 218 ASN A C 1
ATOM 1507 O O . ASN A 1 187 ? 66.911 9.495 92.344 1.00 13.34 218 ASN A O 1
ATOM 1512 N N . ASP A 1 188 ? 67.932 10.661 93.967 1.00 14.18 219 ASP A N 1
ATOM 1513 C CA . ASP A 1 188 ? 67.098 10.086 95.022 1.00 16.06 219 ASP A CA 1
ATOM 1514 C C . ASP A 1 188 ? 65.659 10.590 94.967 1.00 14.92 219 ASP A C 1
ATOM 1515 O O . ASP A 1 188 ? 64.728 9.843 95.284 1.00 17.48 219 ASP A O 1
ATOM 1520 N N . TYR A 1 189 ? 65.464 11.848 94.574 1.00 12.20 220 TYR A N 1
ATOM 1521 C CA . TYR A 1 189 ? 64.098 12.383 94.496 1.00 12.65 220 TYR A CA 1
ATOM 1522 C C . TYR A 1 189 ? 63.328 11.740 93.341 1.00 13.12 220 TYR A C 1
ATOM 1523 O O . TYR A 1 189 ? 62.144 11.411 93.470 1.00 12.84 220 TYR A O 1
ATOM 1532 N N . ASN A 1 190 ? 63.997 11.554 92.208 1.00 11.54 221 ASN A N 1
ATOM 1533 C CA . ASN A 1 190 ? 63.393 10.817 91.102 1.00 11.72 221 ASN A CA 1
ATOM 1534 C C . ASN A 1 190 ? 63.028 9.392 91.507 1.00 12.36 221 ASN A C 1
ATOM 1535 O O . ASN A 1 190 ? 61.992 8.866 91.113 1.00 12.36 221 ASN A O 1
ATOM 1540 N N . GLN A 1 191 ? 63.888 8.769 92.306 1.00 14.12 222 GLN A N 1
ATOM 1541 C CA . GLN A 1 191 ? 63.632 7.408 92.768 1.00 15.06 222 GLN A CA 1
ATOM 1542 C C . GLN A 1 191 ? 62.385 7.382 93.649 1.00 12.55 222 GLN A C 1
ATOM 1543 O O . GLN A 1 191 ? 61.475 6.574 93.450 1.00 13.50 222 GLN A O 1
ATOM 1549 N N . VAL A 1 192 ? 62.348 8.282 94.625 1.00 14.64 223 VAL A N 1
ATOM 1550 C CA . VAL A 1 192 ? 61.213 8.371 95.531 1.00 12.72 223 VAL A CA 1
ATOM 1551 C C . VAL A 1 192 ? 59.930 8.590 94.740 1.00 17.25 223 VAL A C 1
ATOM 1552 O O . VAL A 1 192 ? 58.923 7.904 94.965 1.00 19.12 223 VAL A O 1
ATOM 1556 N N . ALA A 1 193 ? 59.966 9.537 93.804 1.00 12.43 224 ALA A N 1
ATOM 1557 C CA . ALA A 1 193 ? 58.766 9.879 93.044 1.00 12.82 224 ALA A CA 1
ATOM 1558 C C . ALA A 1 193 ? 58.298 8.681 92.234 1.00 13.22 224 ALA A C 1
ATOM 1559 O O . ALA A 1 193 ? 57.103 8.368 92.201 1.00 17.65 224 ALA A O 1
ATOM 1561 N N . LEU A 1 194 ? 59.244 8.017 91.579 1.00 14.47 225 LEU A N 1
ATOM 1562 C CA . LEU A 1 194 ? 58.924 6.825 90.794 1.00 16.43 225 LEU A CA 1
ATOM 1563 C C . LEU A 1 194 ? 58.365 5.716 91.692 1.00 16.12 225 LEU A C 1
ATOM 1564 O O . LEU A 1 194 ? 57.329 5.136 91.371 1.00 14.53 225 LEU A O 1
ATOM 1569 N N . ASP A 1 195 ? 59.031 5.437 92.816 1.00 18.01 226 ASP A N 1
ATOM 1570 C CA . ASP A 1 195 ? 58.516 4.440 93.767 1.00 17.13 226 ASP A CA 1
ATOM 1571 C C . ASP A 1 195 ? 57.075 4.760 94.176 1.00 17.40 226 ASP A C 1
ATOM 1572 O O . ASP A 1 195 ? 56.220 3.883 94.176 1.00 18.50 226 ASP A O 1
ATOM 1577 N N . ALA A 1 196 ? 56.811 6.023 94.498 1.00 16.70 227 ALA A N 1
ATOM 1578 C CA . ALA A 1 196 ? 55.466 6.465 94.880 1.00 16.50 227 ALA A CA 1
ATOM 1579 C C . ALA A 1 196 ? 54.422 6.108 93.823 1.00 20.32 227 ALA A C 1
ATOM 1580 O O . ALA A 1 196 ? 53.364 5.548 94.130 1.00 18.23 227 ALA A O 1
ATOM 1582 N N . ILE A 1 197 ? 54.724 6.447 92.575 1.00 21.92 228 ILE A N 1
ATOM 1583 C CA . ILE A 1 197 ? 53.818 6.171 91.460 1.00 18.65 228 ILE A CA 1
ATOM 1584 C C . ILE A 1 197 ? 53.585 4.676 91.309 1.00 16.27 228 ILE A C 1
ATOM 1585 O O . ILE A 1 197 ? 52.448 4.225 91.172 1.00 18.22 228 ILE A O 1
ATOM 1590 N N . ARG A 1 198 ? 54.671 3.915 91.331 1.00 15.77 229 ARG A N 1
ATOM 1591 C CA . ARG A 1 198 ? 54.607 2.474 91.137 1.00 19.11 229 ARG A CA 1
ATOM 1592 C C . ARG A 1 198 ? 53.766 1.805 92.213 1.00 20.60 229 ARG A C 1
ATOM 1593 O O . ARG A 1 198 ? 53.021 0.875 91.937 1.00 24.14 229 ARG A O 1
ATOM 1601 N N . ALA A 1 199 ? 53.859 2.312 93.434 1.00 18.89 230 ALA A N 1
ATOM 1602 C CA . ALA A 1 199 ? 53.225 1.671 94.589 1.00 21.53 230 ALA A CA 1
ATOM 1603 C C . ALA A 1 199 ? 51.699 1.710 94.540 1.00 24.22 230 ALA A C 1
ATOM 1604 O O . ALA A 1 199 ? 51.042 0.885 95.172 1.00 27.69 230 ALA A O 1
ATOM 1606 N N . THR A 1 200 ? 51.129 2.663 93.799 1.00 21.85 231 THR A N 1
ATOM 1607 C CA . THR A 1 200 ? 49.671 2.762 93.717 1.00 21.14 231 THR A CA 1
ATOM 1608 C C . THR A 1 200 ? 49.079 1.673 92.824 1.00 22.93 231 THR A C 1
ATOM 1609 O O . THR A 1 200 ? 47.855 1.534 92.746 1.00 26.01 231 THR A O 1
ATOM 1613 N N . GLY A 1 201 ? 49.950 0.922 92.148 1.00 20.25 232 GLY A N 1
ATOM 1614 C CA . GLY A 1 201 ? 49.542 -0.211 91.321 1.00 23.10 232 GLY A CA 1
ATOM 1615 C C . GLY A 1 201 ? 48.645 0.076 90.119 1.00 22.38 232 GLY A C 1
ATOM 1616 O O . GLY A 1 201 ? 48.562 1.215 89.640 1.00 18.04 232 GLY A O 1
ATOM 1617 N N . GLY A 1 202 ? 47.954 -0.957 89.631 1.00 19.81 233 GLY A N 1
ATOM 1618 C CA . GLY A 1 202 ? 47.083 -0.799 88.474 1.00 18.39 233 GLY A CA 1
ATOM 1619 C C . GLY A 1 202 ? 47.917 -0.439 87.253 1.00 17.82 233 GLY A C 1
ATOM 1620 O O . GLY A 1 202 ? 49.036 -0.943 87.096 1.00 19.54 233 GLY A O 1
ATOM 1621 N N . ASN A 1 203 ? 47.399 0.448 86.406 1.00 18.25 234 ASN A N 1
ATOM 1622 C CA . ASN A 1 203 ? 48.147 0.897 85.238 1.00 17.78 234 ASN A CA 1
ATOM 1623 C C . ASN A 1 203 ? 49.449 1.601 85.639 1.00 19.92 234 ASN A C 1
ATOM 1624 O O . ASN A 1 203 ? 50.396 1.642 84.861 1.00 17.66 234 ASN A O 1
ATOM 1629 N N . ASN A 1 204 ? 49.500 2.144 86.857 1.00 19.45 235 ASN A N 1
ATOM 1630 C CA . ASN A 1 204 ? 50.676 2.890 87.295 1.00 17.62 235 ASN A CA 1
ATOM 1631 C C . ASN A 1 204 ? 51.868 1.991 87.553 1.00 18.57 235 ASN A C 1
ATOM 1632 O O . ASN A 1 204 ? 52.992 2.464 87.681 1.00 19.68 235 ASN A O 1
ATOM 1637 N N . ALA A 1 205 ? 51.620 0.690 87.653 1.00 15.21 236 ALA A N 1
ATOM 1638 C CA . ALA A 1 205 ? 52.716 -0.267 87.781 1.00 17.68 236 ALA A CA 1
ATOM 1639 C C . ALA A 1 205 ? 53.602 -0.216 86.535 1.00 19.81 236 ALA A C 1
ATOM 1640 O O . ALA A 1 205 ? 54.799 -0.522 86.592 1.00 19.96 236 ALA A O 1
ATOM 1642 N N . THR A 1 206 ? 53.006 0.171 85.406 1.00 18.86 237 THR A N 1
ATOM 1643 C CA . THR A 1 206 ? 53.705 0.139 84.123 1.00 18.28 237 THR A CA 1
ATOM 1644 C C . THR A 1 206 ? 53.534 1.398 83.260 1.00 20.77 237 THR A C 1
ATOM 1645 O O . THR A 1 206 ? 53.812 1.366 82.057 1.00 20.81 237 THR A O 1
ATOM 1649 N N . ARG A 1 207 ? 53.066 2.496 83.856 1.00 20.33 238 ARG A N 1
ATOM 1650 C CA . ARG A 1 207 ? 52.984 3.771 83.135 1.00 16.94 238 ARG A CA 1
ATOM 1651 C C . ARG A 1 207 ? 54.386 4.289 82.861 1.00 17.83 238 ARG A C 1
ATOM 1652 O O . ARG A 1 207 ? 55.297 4.057 83.657 1.00 17.76 238 ARG A O 1
ATOM 1660 N N . CYS A 1 208 ? 54.570 4.975 81.734 1.00 17.99 239 CYS A N 1
ATOM 1661 C CA . CYS A 1 208 ? 55.852 5.605 81.448 1.00 16.98 239 CYS A CA 1
ATOM 1662 C C . CYS A 1 208 ? 56.010 6.851 82.300 1.00 14.92 239 CYS A C 1
ATOM 1663 O O . CYS A 1 208 ? 55.046 7.557 82.581 1.00 15.04 239 CYS A O 1
ATOM 1666 N N . VAL A 1 209 ? 57.244 7.114 82.699 1.00 12.52 240 VAL A N 1
ATOM 1667 C CA . VAL A 1 209 ? 57.549 8.192 83.615 1.00 14.50 240 VAL A CA 1
ATOM 1668 C C . VAL A 1 209 ? 58.738 8.957 83.055 1.00 14.32 240 VAL A C 1
ATOM 1669 O O . VAL A 1 209 ? 59.714 8.348 82.619 1.00 13.13 240 VAL A O 1
ATOM 1673 N N . MET A 1 210 ? 58.642 10.283 83.039 1.00 12.07 241 MET A N 1
ATOM 1674 C CA . MET A 1 210 ? 59.751 11.129 82.585 1.00 14.53 241 MET A CA 1
ATOM 1675 C C . MET A 1 210 ? 60.508 11.627 83.803 1.00 13.77 241 MET A C 1
ATOM 1676 O O . MET A 1 210 ? 59.895 11.985 84.818 1.00 11.27 241 MET A O 1
ATOM 1681 N N . VAL A 1 211 ? 61.831 11.619 83.729 1.00 11.97 242 VAL A N 1
ATOM 1682 C CA . VAL A 1 211 ? 62.639 12.126 84.832 1.00 12.05 242 VAL A CA 1
ATOM 1683 C C . VAL A 1 211 ? 63.747 13.013 84.298 1.00 10.71 242 VAL A C 1
ATOM 1684 O O . VAL A 1 211 ? 64.388 12.666 83.305 1.00 12.21 242 VAL A O 1
ATOM 1688 N N . PRO A 1 212 ? 63.970 14.169 84.955 1.00 9.64 243 PRO A N 1
ATOM 1689 C CA . PRO A 1 212 ? 65.027 15.102 84.559 1.00 10.55 243 PRO A CA 1
ATOM 1690 C C . PRO A 1 212 ? 66.279 14.974 85.424 1.00 13.59 243 PRO A C 1
ATOM 1691 O O . PRO A 1 212 ? 66.234 14.423 86.535 1.00 14.11 243 PRO A O 1
ATOM 1695 N N . GLY A 1 213 ? 67.383 15.510 84.907 1.00 12.18 244 GLY A N 1
ATOM 1696 C CA . GLY A 1 213 ? 68.554 15.799 85.711 1.00 13.19 244 GLY A CA 1
ATOM 1697 C C . GLY A 1 213 ? 68.517 17.245 86.177 1.00 12.59 244 GLY A C 1
ATOM 1698 O O . GLY A 1 213 ? 67.493 17.924 86.023 1.00 12.18 244 GLY A O 1
ATOM 1699 N N . TYR A 1 214 ? 69.627 17.713 86.745 1.00 9.77 245 TYR A N 1
ATOM 1700 C CA . TYR A 1 214 ? 69.745 19.087 87.234 1.00 10.68 245 TYR A CA 1
ATOM 1701 C C . TYR A 1 214 ? 69.343 20.078 86.138 1.00 12.58 245 TYR A C 1
ATOM 1702 O O . TYR A 1 214 ? 69.805 19.945 85.006 1.00 12.12 245 TYR A O 1
ATOM 1711 N N . ASP A 1 215 ? 68.473 21.044 86.466 1.00 10.83 246 ASP A N 1
ATOM 1712 C CA . ASP A 1 215 ? 67.958 22.040 85.506 1.00 11.97 246 ASP A CA 1
ATOM 1713 C C . ASP A 1 215 ? 67.173 21.449 84.341 1.00 12.20 246 ASP A C 1
ATOM 1714 O O . ASP A 1 215 ? 66.778 22.187 83.430 1.00 11.46 246 ASP A O 1
ATOM 1719 N N . ALA A 1 216 ? 66.963 20.133 84.356 1.00 11.25 247 ALA A N 1
ATOM 1720 C CA . ALA A 1 216 ? 66.465 19.405 83.183 1.00 11.14 247 ALA A CA 1
ATOM 1721 C C . ALA A 1 216 ? 67.310 19.719 81.945 1.00 12.24 247 ALA A C 1
ATOM 1722 O O . ALA A 1 216 ? 66.817 19.643 80.821 1.00 10.83 247 ALA A O 1
ATOM 1724 N N . SER A 1 217 ? 68.583 20.066 82.149 1.00 10.45 248 SER A N 1
ATOM 1725 C CA . SER A 1 217 ? 69.420 20.523 81.041 1.00 11.29 248 SER A CA 1
ATOM 1726 C C . SER A 1 217 ? 70.286 19.402 80.515 1.00 14.97 248 SER A C 1
ATOM 1727 O O . SER A 1 217 ? 70.352 18.322 81.100 1.00 11.41 248 SER A O 1
ATOM 1730 N N . ILE A 1 218 ? 70.955 19.669 79.400 1.00 16.63 249 ILE A N 1
ATOM 1731 C CA . ILE A 1 218 ? 71.864 18.703 78.811 1.00 13.67 249 ILE A CA 1
ATOM 1732 C C . ILE A 1 218 ? 73.043 18.469 79.765 1.00 15.70 249 ILE A C 1
ATOM 1733 O O . ILE A 1 218 ? 73.625 17.386 79.799 1.00 14.51 249 ILE A O 1
ATOM 1738 N N . GLU A 1 219 ? 73.379 19.472 80.569 1.00 16.13 250 GLU A N 1
ATOM 1739 C CA . GLU A 1 219 ? 74.453 19.296 81.542 1.00 17.29 250 GLU A CA 1
ATOM 1740 C C . GLU A 1 219 ? 74.020 18.303 82.619 1.00 18.49 250 GLU A C 1
ATOM 1741 O O . GLU A 1 219 ? 74.734 17.336 82.923 1.00 16.56 250 GLU A O 1
ATOM 1747 N N . GLY A 1 220 ? 72.834 18.539 83.176 1.00 15.23 251 GLY A N 1
ATOM 1748 C CA . GLY A 1 220 ? 72.301 17.702 84.233 1.00 15.14 251 GLY A CA 1
ATOM 1749 C C . GLY A 1 220 ? 72.259 16.231 83.870 1.00 15.92 251 GLY A C 1
ATOM 1750 O O . GLY A 1 220 ? 72.581 15.382 84.704 1.00 17.89 251 GLY A O 1
ATOM 1751 N N . CYS A 1 221 ? 71.863 15.916 82.637 1.00 14.54 252 CYS A N 1
ATOM 1752 C CA . CYS A 1 221 ? 71.723 14.509 82.269 1.00 14.35 252 CYS A CA 1
ATOM 1753 C C . CYS A 1 221 ? 73.014 13.909 81.727 1.00 19.18 252 CYS A C 1
ATOM 1754 O O . CYS A 1 221 ? 73.269 12.700 81.907 1.00 15.09 252 CYS A O 1
ATOM 1757 N N . MET A 1 222 ? 73.846 14.745 81.102 1.00 12.32 253 MET A N 1
ATOM 1758 C CA . MET A 1 222 ? 75.108 14.246 80.553 1.00 17.53 253 MET A CA 1
ATOM 1759 C C . MET A 1 222 ? 76.200 14.062 81.613 1.00 17.05 253 MET A C 1
ATOM 1760 O O . MET A 1 222 ? 77.137 13.283 81.412 1.00 15.53 253 MET A O 1
ATOM 1765 N N . THR A 1 223 ? 76.072 14.761 82.741 1.00 14.99 254 THR A N 1
ATOM 1766 C CA . THR A 1 223 ? 77.094 14.692 83.784 1.00 17.75 254 THR A CA 1
ATOM 1767 C C . THR A 1 223 ? 77.161 13.253 84.309 1.00 19.27 254 THR A C 1
ATOM 1768 O O . THR A 1 223 ? 76.135 12.555 84.375 1.00 19.86 254 THR A O 1
ATOM 1772 N N . ASP A 1 224 ? 78.363 12.789 84.639 1.00 22.32 255 ASP A N 1
ATOM 1773 C CA . ASP A 1 224 ? 78.565 11.368 84.940 1.00 17.35 255 ASP A CA 1
ATOM 1774 C C . ASP A 1 224 ? 77.787 10.874 86.163 1.00 20.11 255 ASP A C 1
ATOM 1775 O O . ASP A 1 224 ? 77.456 9.686 86.249 1.00 20.29 255 ASP A O 1
ATOM 1780 N N . GLY A 1 225 ? 77.498 11.775 87.101 1.00 18.92 256 GLY A N 1
ATOM 1781 C CA . GLY A 1 225 ? 76.798 11.403 88.321 1.00 15.67 256 GLY A CA 1
ATOM 1782 C C . GLY A 1 225 ? 75.298 11.208 88.200 1.00 17.16 256 GLY A C 1
ATOM 1783 O O . GLY A 1 225 ? 74.626 10.797 89.156 1.00 18.22 256 GLY A O 1
ATOM 1784 N N . PHE A 1 226 ? 74.748 11.509 87.031 1.00 17.84 257 PHE A N 1
ATOM 1785 C CA . PHE A 1 226 ? 73.315 11.370 86.833 1.00 13.33 257 PHE A CA 1
ATOM 1786 C C . PHE A 1 226 ? 72.953 9.899 86.689 1.00 18.41 257 PHE A C 1
ATOM 1787 O O . PHE A 1 226 ? 73.632 9.151 85.974 1.00 18.98 257 PHE A O 1
ATOM 1795 N N . LYS A 1 227 ? 71.870 9.494 87.350 1.00 17.82 258 LYS A N 1
ATOM 1796 C CA . LYS A 1 227 ? 71.374 8.120 87.269 1.00 18.31 258 LYS A CA 1
ATOM 1797 C C . LYS A 1 227 ? 69.875 8.070 86.977 1.00 17.06 258 LYS A C 1
ATOM 1798 O O . LYS A 1 227 ? 69.081 8.769 87.624 1.00 21.71 258 LYS A O 1
ATOM 1804 N N . MET A 1 228 ? 69.488 7.227 86.027 1.00 15.39 259 MET A N 1
ATOM 1805 C CA . MET A 1 228 ? 68.092 6.866 85.863 1.00 16.32 259 MET A CA 1
ATOM 1806 C C . MET A 1 228 ? 67.678 6.035 87.085 1.00 19.87 259 MET A C 1
ATOM 1807 O O . MET A 1 228 ? 68.433 5.160 87.534 1.00 21.60 259 MET A O 1
ATOM 1812 N N . PRO A 1 229 ? 66.478 6.299 87.632 1.00 15.57 260 PRO A N 1
ATOM 1813 C CA . PRO A 1 229 ? 66.038 5.566 88.826 1.00 19.43 260 PRO A CA 1
ATOM 1814 C C . PRO A 1 229 ? 65.793 4.076 88.545 1.00 22.73 260 PRO A C 1
ATOM 1815 O O . PRO A 1 229 ? 65.587 3.705 87.384 1.00 21.07 260 PRO A O 1
ATOM 1819 N N . ASN A 1 230 ? 65.808 3.248 89.594 1.00 25.68 261 ASN A N 1
ATOM 1820 C CA . ASN A 1 230 ? 65.543 1.809 89.468 1.00 23.67 261 ASN A CA 1
ATOM 1821 C C . ASN A 1 230 ? 64.060 1.492 89.370 1.00 21.45 261 ASN A C 1
ATOM 1822 O O . ASN A 1 230 ? 63.283 1.838 90.251 1.00 22.76 261 ASN A O 1
ATOM 1827 N N . ASP A 1 231 ? 63.673 0.807 88.305 1.00 20.78 262 ASP A N 1
ATOM 1828 C CA . ASP A 1 231 ? 62.270 0.541 88.057 1.00 21.42 262 ASP A CA 1
ATOM 1829 C C . ASP A 1 231 ? 61.996 -0.951 88.228 1.00 26.76 262 ASP A C 1
ATOM 1830 O O . ASP A 1 231 ? 62.884 -1.775 88.021 1.00 26.41 262 ASP A O 1
ATOM 1835 N N . THR A 1 232 ? 60.775 -1.300 88.623 1.00 23.77 263 THR A N 1
ATOM 1836 C CA . THR A 1 232 ? 60.362 -2.694 88.606 1.00 22.17 263 THR A CA 1
ATOM 1837 C C . THR A 1 232 ? 59.754 -3.032 87.248 1.00 26.05 263 THR A C 1
ATOM 1838 O O . THR A 1 232 ? 59.731 -4.191 86.835 1.00 24.55 263 THR A O 1
ATOM 1842 N N . ALA A 1 233 ? 59.276 -2.005 86.548 1.00 20.34 264 ALA A N 1
ATOM 1843 C CA . ALA A 1 233 ? 58.745 -2.197 85.201 1.00 21.95 264 ALA A CA 1
ATOM 1844 C C . ALA A 1 233 ? 59.885 -2.170 84.189 1.00 23.71 264 ALA A C 1
ATOM 1845 O O . ALA A 1 233 ? 60.955 -1.612 84.464 1.00 21.13 264 ALA A O 1
ATOM 1847 N N . SER A 1 234 ? 59.662 -2.764 83.019 1.00 20.22 265 SER A N 1
ATOM 1848 C CA . SER A 1 234 ? 60.700 -2.815 81.992 1.00 20.78 265 SER A CA 1
ATOM 1849 C C . SER A 1 234 ? 60.481 -1.802 80.855 1.00 20.87 265 SER A C 1
ATOM 1850 O O . SER A 1 234 ? 59.384 -1.692 80.300 1.00 25.43 265 SER A O 1
ATOM 1853 N N . GLY A 1 235 ? 61.539 -1.077 80.509 1.00 21.72 266 GLY A N 1
ATOM 1854 C CA . GLY A 1 235 ? 61.474 -0.041 79.491 1.00 17.64 266 GLY A CA 1
ATOM 1855 C C . GLY A 1 235 ? 60.320 0.935 79.658 1.00 19.25 266 GLY A C 1
ATOM 1856 O O . GLY A 1 235 ? 59.555 1.145 78.716 1.00 21.49 266 GLY A O 1
ATOM 1857 N N . ARG A 1 236 ? 60.175 1.515 80.849 1.00 15.19 267 ARG A N 1
ATOM 1858 C CA . ARG A 1 236 ? 59.107 2.485 81.095 1.00 17.39 267 ARG A CA 1
ATOM 1859 C C . ARG A 1 236 ? 59.630 3.870 81.477 1.00 14.88 267 ARG A C 1
ATOM 1860 O O . ARG A 1 236 ? 58.860 4.745 81.886 1.00 16.37 267 ARG A O 1
ATOM 1868 N N . LEU A 1 237 ? 60.935 4.080 81.338 1.00 13.97 268 LEU A N 1
ATOM 1869 C CA . LEU A 1 237 ? 61.510 5.358 81.726 1.00 13.11 268 LEU A CA 1
ATOM 1870 C C . LEU A 1 237 ? 61.895 6.199 80.518 1.00 14.32 268 LEU A C 1
ATOM 1871 O O . LEU A 1 237 ? 62.415 5.681 79.529 1.00 13.55 268 LEU A O 1
ATOM 1876 N N . ILE A 1 238 ? 61.625 7.501 80.620 1.00 15.19 269 ILE A N 1
ATOM 1877 C CA . ILE A 1 238 ? 61.935 8.482 79.581 1.00 13.09 269 ILE A CA 1
ATOM 1878 C C . ILE A 1 238 ? 62.756 9.610 80.197 1.00 13.95 269 ILE A C 1
ATOM 1879 O O . ILE A 1 238 ? 62.445 10.078 81.304 1.00 15.68 269 ILE A O 1
ATOM 1884 N N . LEU A 1 239 ? 63.801 10.051 79.501 1.00 15.82 270 LEU A N 1
ATOM 1885 C CA . LEU A 1 239 ? 64.617 11.160 79.997 1.00 13.39 270 LEU A CA 1
ATOM 1886 C C . LEU A 1 239 ? 63.938 12.471 79.651 1.00 11.23 270 LEU A C 1
ATOM 1887 O O . LEU A 1 239 ? 63.514 12.665 78.511 1.00 12.89 270 LEU A O 1
ATOM 1892 N N . SER A 1 240 ? 63.837 13.373 80.624 1.00 11.56 271 SER A N 1
ATOM 1893 C CA . SER A 1 240 ? 63.277 14.693 80.362 1.00 9.97 271 SER A CA 1
ATOM 1894 C C . SER A 1 240 ? 64.425 15.665 80.190 1.00 12.01 271 SER A C 1
ATOM 1895 O O . SER A 1 240 ? 65.306 15.757 81.055 1.00 10.86 271 SER A O 1
ATOM 1898 N N . VAL A 1 241 ? 64.443 16.382 79.072 1.00 10.69 272 VAL A N 1
ATOM 1899 C CA . VAL A 1 241 ? 65.470 17.402 78.886 1.00 11.38 272 VAL A CA 1
ATOM 1900 C C . VAL A 1 241 ? 64.828 18.652 78.303 1.00 11.05 272 VAL A C 1
ATOM 1901 O O . VAL A 1 241 ? 63.916 18.558 77.494 1.00 13.39 272 VAL A O 1
ATOM 1905 N N . HIS A 1 242 ? 65.261 19.815 78.771 1.00 9.43 273 HIS A N 1
ATOM 1906 C CA . HIS A 1 242 ? 64.813 21.075 78.213 1.00 14.46 273 HIS A CA 1
ATOM 1907 C C . HIS A 1 242 ? 65.976 21.700 77.453 1.00 15.49 273 HIS A C 1
ATOM 1908 O O . HIS A 1 242 ? 67.101 21.709 77.949 1.00 14.43 273 HIS A O 1
ATOM 1915 N N . ALA A 1 243 ? 65.716 22.217 76.254 1.00 14.41 274 ALA A N 1
ATOM 1916 C CA . ALA A 1 243 ? 66.806 22.716 75.414 1.00 13.65 274 ALA A CA 1
ATOM 1917 C C . ALA A 1 243 ? 66.407 23.882 74.519 1.00 14.99 274 ALA A C 1
ATOM 1918 O O . ALA A 1 243 ? 66.101 23.701 73.328 1.00 16.49 274 ALA A O 1
ATOM 1920 N N . TYR A 1 244 ? 66.425 25.082 75.083 1.00 11.81 275 TYR A N 1
ATOM 1921 C CA . TYR A 1 244 ? 66.211 26.278 74.285 1.00 15.32 275 TYR A CA 1
ATOM 1922 C C . TYR A 1 244 ? 67.515 26.635 73.582 1.00 14.87 275 TYR A C 1
ATOM 1923 O O . TYR A 1 244 ? 68.224 27.556 73.996 1.00 15.22 275 TYR A O 1
ATOM 1932 N N . ILE A 1 245 ? 67.831 25.894 72.523 1.00 17.65 276 ILE A N 1
ATOM 1933 C CA . ILE A 1 245 ? 69.083 26.096 71.805 1.00 17.63 276 ILE A CA 1
ATOM 1934 C C . ILE A 1 245 ? 68.835 26.451 70.330 1.00 16.21 276 ILE A C 1
ATOM 1935 O O . ILE A 1 245 ? 67.820 26.055 69.756 1.00 18.13 276 ILE A O 1
ATOM 1940 N N . PRO A 1 246 ? 69.751 27.229 69.716 1.00 19.94 277 PRO A N 1
ATOM 1941 C CA . PRO A 1 246 ? 70.925 27.860 70.347 1.00 17.05 277 PRO A CA 1
ATOM 1942 C C . PRO A 1 246 ? 70.516 28.981 71.296 1.00 18.27 277 PRO A C 1
ATOM 1943 O O . PRO A 1 246 ? 69.613 29.756 70.980 1.00 16.15 277 PRO A O 1
ATOM 1947 N N . TYR A 1 247 ? 71.176 29.044 72.445 1.00 18.53 278 TYR A N 1
ATOM 1948 C CA . TYR A 1 247 ? 70.786 29.932 73.536 1.00 18.64 278 TYR A CA 1
ATOM 1949 C C . TYR A 1 247 ? 70.640 31.409 73.168 1.00 17.75 278 TYR A C 1
ATOM 1950 O O . TYR A 1 247 ? 69.702 32.059 73.614 1.00 17.36 278 TYR A O 1
ATOM 1959 N N . TYR A 1 248 ? 71.582 31.952 72.397 1.00 20.28 279 TYR A N 1
ATOM 1960 C CA . TYR A 1 248 ? 71.572 33.392 72.125 1.00 21.78 279 TYR A CA 1
ATOM 1961 C C . TYR A 1 248 ? 70.499 33.763 71.121 1.00 20.61 279 TYR A C 1
ATOM 1962 O O . TYR A 1 248 ? 69.946 34.863 71.174 1.00 22.07 279 TYR A O 1
ATOM 1971 N N . PHE A 1 249 ? 70.205 32.829 70.221 1.00 16.32 280 PHE A N 1
ATOM 1972 C CA . PHE A 1 249 ? 69.120 32.978 69.267 1.00 14.56 280 PHE A CA 1
ATOM 1973 C C . PHE A 1 249 ? 67.755 32.818 69.951 1.00 18.49 280 PHE A C 1
ATOM 1974 O O . PHE A 1 249 ? 66.816 33.562 69.670 1.00 16.70 280 PHE A O 1
ATOM 1982 N N . ALA A 1 250 ? 67.645 31.838 70.844 1.00 18.22 281 ALA A N 1
ATOM 1983 C CA . ALA A 1 250 ? 66.329 31.366 71.283 1.00 17.43 281 ALA A CA 1
ATOM 1984 C C . ALA A 1 250 ? 65.827 31.948 72.583 1.00 15.45 281 ALA A C 1
ATOM 1985 O O . ALA A 1 250 ? 64.618 32.062 72.767 1.00 15.62 281 ALA A O 1
ATOM 1987 N N . LEU A 1 251 ? 66.727 32.268 73.506 1.00 17.03 282 LEU A N 1
ATOM 1988 C CA . LEU A 1 251 ? 66.310 32.583 74.868 1.00 20.04 282 LEU A CA 1
ATOM 1989 C C . LEU A 1 251 ? 66.955 33.819 75.490 1.00 20.96 282 LEU A C 1
ATOM 1990 O O . LEU A 1 251 ? 66.329 34.498 76.295 1.00 22.25 282 LEU A O 1
ATOM 1995 N N . ALA A 1 252 ? 68.200 34.102 75.128 1.00 19.24 283 ALA A N 1
ATOM 1996 C CA . ALA A 1 252 ? 68.937 35.206 75.738 1.00 25.01 283 ALA A CA 1
ATOM 1997 C C . ALA A 1 252 ? 68.198 36.541 75.658 1.00 29.81 283 ALA A C 1
ATOM 1998 O O . ALA A 1 252 ? 67.476 36.808 74.702 1.00 24.39 283 ALA A O 1
ATOM 2000 N N . SER A 1 253 ? 68.387 37.377 76.674 1.00 29.30 284 SER A N 1
ATOM 2001 C CA . SER A 1 253 ? 67.750 38.688 76.715 1.00 30.45 284 SER A CA 1
ATOM 2002 C C . SER A 1 253 ? 68.772 39.822 76.688 1.00 33.91 284 SER A C 1
ATOM 2003 O O . SER A 1 253 ? 68.428 40.972 76.433 1.00 35.48 284 SER A O 1
ATOM 2005 N N . ASP A 1 254 ? 70.030 39.491 76.948 1.00 28.93 285 ASP A N 1
ATOM 2006 C CA . ASP A 1 254 ? 71.088 40.490 76.983 1.00 31.15 285 ASP A CA 1
ATOM 2007 C C . ASP A 1 254 ? 71.882 40.477 75.688 1.00 34.27 285 ASP A C 1
ATOM 2008 O O . ASP A 1 254 ? 71.659 41.301 74.804 1.00 39.56 285 ASP A O 1
ATOM 2009 N N . THR A 1 255 ? 72.812 39.537 75.583 1.00 30.00 286 THR A N 1
ATOM 2010 C CA . THR A 1 255 ? 73.585 39.363 74.366 1.00 30.00 286 THR A CA 1
ATOM 2011 C C . THR A 1 255 ? 72.899 38.313 73.506 1.00 30.00 286 THR A C 1
ATOM 2012 O O . THR A 1 255 ? 73.036 37.117 73.745 1.00 30.00 286 THR A O 1
ATOM 2014 N N . TYR A 1 256 ? 72.151 38.768 72.510 1.00 30.27 287 TYR A N 1
ATOM 2015 C CA . TYR A 1 256 ? 71.360 37.874 71.679 1.00 26.19 287 TYR A CA 1
ATOM 2016 C C . TYR A 1 256 ? 71.656 38.066 70.201 1.00 24.85 287 TYR A C 1
ATOM 2017 O O . TYR A 1 256 ? 72.309 39.027 69.810 1.00 30.51 287 TYR A O 1
ATOM 2026 N N . VAL A 1 257 ? 71.159 37.141 69.390 1.00 21.40 288 VAL A N 1
ATOM 2027 C CA . VAL A 1 257 ? 71.234 37.244 67.941 1.00 18.76 288 VAL A CA 1
ATOM 2028 C C . VAL A 1 257 ? 69.843 37.007 67.365 1.00 17.32 288 VAL A C 1
ATOM 2029 O O . VAL A 1 257 ? 69.020 36.337 67.980 1.00 15.67 288 VAL A O 1
ATOM 2033 N N . THR A 1 258 ? 69.582 37.562 66.189 1.00 19.88 289 THR A N 1
ATOM 2034 C CA . THR A 1 258 ? 68.274 37.396 65.548 1.00 19.89 289 THR A CA 1
ATOM 2035 C C . THR A 1 258 ? 68.316 36.421 64.371 1.00 19.97 289 THR A C 1
ATOM 2036 O O . THR A 1 258 ? 67.272 35.994 63.854 1.00 20.02 289 THR A O 1
ATOM 2040 N N . ARG A 1 259 ? 69.521 36.085 63.935 1.00 19.83 290 ARG A N 1
ATOM 2041 C CA . ARG A 1 259 ? 69.700 35.253 62.742 1.00 21.96 290 ARG A CA 1
ATOM 2042 C C . ARG A 1 259 ? 70.005 33.828 63.141 1.00 20.60 290 ARG A C 1
ATOM 2043 O O . ARG A 1 259 ? 70.803 33.600 64.055 1.00 17.07 290 ARG A O 1
ATOM 2051 N N . PHE A 1 260 ? 69.403 32.865 62.447 1.00 20.24 291 PHE A N 1
ATOM 2052 C CA . PHE A 1 260 ? 69.764 31.481 62.681 1.00 18.82 291 PHE A CA 1
ATOM 2053 C C . PHE A 1 260 ? 70.895 31.112 61.721 1.00 21.22 291 PHE A C 1
ATOM 2054 O O . PHE A 1 260 ? 70.658 30.537 60.649 1.00 17.88 291 PHE A O 1
ATOM 2062 N N . ASP A 1 261 ? 72.120 31.463 62.112 1.00 17.97 292 ASP A N 1
ATOM 2063 C CA . ASP A 1 261 ? 73.317 31.230 61.292 1.00 18.47 292 ASP A CA 1
ATOM 2064 C C . ASP A 1 261 ? 73.694 29.741 61.260 1.00 21.03 292 ASP A C 1
ATOM 2065 O O . ASP A 1 261 ? 73.547 29.035 62.262 1.00 16.24 292 ASP A O 1
ATOM 2070 N N . ASP A 1 262 ? 74.184 29.280 60.106 1.00 17.23 293 ASP A N 1
ATOM 2071 C CA . ASP A 1 262 ? 74.642 27.900 59.926 1.00 15.44 293 ASP A CA 1
ATOM 2072 C C . ASP A 1 262 ? 75.562 27.425 61.057 1.00 16.93 293 ASP A C 1
ATOM 2073 O O . ASP A 1 262 ? 75.521 26.256 61.425 1.00 17.33 293 ASP A O 1
ATOM 2078 N N . ASN A 1 263 ? 76.386 28.324 61.599 1.00 13.78 294 ASN A N 1
ATOM 2079 C CA . ASN A 1 263 ? 77.273 27.987 62.722 1.00 20.08 294 ASN A CA 1
ATOM 2080 C C . ASN A 1 263 ? 76.523 27.502 63.954 1.00 19.83 294 ASN A C 1
ATOM 2081 O O . ASN A 1 263 ? 77.081 26.825 64.813 1.00 20.49 294 ASN A O 1
ATOM 2086 N N . LEU A 1 264 ? 75.259 27.881 64.053 1.00 16.18 295 LEU A N 1
ATOM 2087 C CA . LEU A 1 264 ? 74.501 27.594 65.254 1.00 18.71 295 LEU A CA 1
ATOM 2088 C C . LEU A 1 264 ? 73.898 26.206 65.159 1.00 15.86 295 LEU A C 1
ATOM 2089 O O . LEU A 1 264 ? 73.391 25.681 66.141 1.00 15.05 295 LEU A O 1
ATOM 2094 N N . LYS A 1 265 ? 73.968 25.600 63.975 1.00 12.77 296 LYS A N 1
ATOM 2095 C CA . LYS A 1 265 ? 73.445 24.252 63.808 1.00 14.09 296 LYS A CA 1
ATOM 2096 C C . LYS A 1 265 ? 74.302 23.270 64.604 1.00 18.67 296 LYS A C 1
ATOM 2097 O O . LYS A 1 265 ? 73.841 22.201 64.987 1.00 16.48 296 LYS A O 1
ATOM 2103 N N . TYR A 1 266 ? 75.550 23.651 64.860 1.00 20.30 297 TYR A N 1
ATOM 2104 C CA . TYR A 1 266 ? 76.456 22.822 65.642 1.00 19.95 297 TYR A CA 1
ATOM 2105 C C . TYR A 1 266 ? 75.882 22.586 67.044 1.00 20.46 297 TYR A C 1
ATOM 2106 O O . TYR A 1 266 ? 76.012 21.487 67.596 1.00 25.00 297 TYR A O 1
ATOM 2115 N N . ASP A 1 267 ? 75.239 23.610 67.608 1.00 17.36 298 ASP A N 1
ATOM 2116 C CA . ASP A 1 267 ? 74.651 23.510 68.951 1.00 18.54 298 ASP A CA 1
ATOM 2117 C C . ASP A 1 267 ? 73.615 22.386 69.001 1.00 17.23 298 ASP A C 1
ATOM 2118 O O . ASP A 1 267 ? 73.625 21.555 69.910 1.00 21.77 298 ASP A O 1
ATOM 2123 N N . ILE A 1 268 ? 72.710 22.373 68.028 1.00 14.62 299 ILE A N 1
ATOM 2124 C CA . ILE A 1 268 ? 71.659 21.365 67.984 1.00 17.14 299 ILE A CA 1
ATOM 2125 C C . ILE A 1 268 ? 72.238 19.990 67.667 1.00 17.04 299 ILE A C 1
ATOM 2126 O O . ILE A 1 268 ? 71.841 18.993 68.252 1.00 17.99 299 ILE A O 1
ATOM 2131 N N . ASP A 1 269 ? 73.186 19.956 66.740 1.00 15.48 300 ASP A N 1
ATOM 2132 C CA . ASP A 1 269 ? 73.856 18.722 66.345 1.00 16.33 300 ASP A CA 1
ATOM 2133 C C . ASP A 1 269 ? 74.514 17.992 67.513 1.00 16.28 300 ASP A C 1
ATOM 2134 O O . ASP A 1 269 ? 74.261 16.812 67.737 1.00 18.69 300 ASP A O 1
ATOM 2139 N N . SER A 1 270 ? 75.369 18.697 68.244 1.00 15.30 301 SER A N 1
ATOM 2140 C CA . SER A 1 270 ? 76.059 18.113 69.387 1.00 17.17 301 SER A CA 1
ATOM 2141 C C . SER A 1 270 ? 75.081 17.744 70.501 1.00 16.87 301 SER A C 1
ATOM 2142 O O . SER A 1 270 ? 75.266 16.748 71.191 1.00 18.34 301 SER A O 1
ATOM 2145 N N . PHE A 1 271 ? 74.041 18.555 70.665 1.00 16.21 302 PHE A N 1
ATOM 2146 C CA . PHE A 1 271 ? 72.982 18.273 71.626 1.00 15.57 302 PHE A CA 1
ATOM 2147 C C . PHE A 1 271 ? 72.463 16.860 71.400 1.00 14.48 302 PHE A C 1
ATOM 2148 O O . PHE A 1 271 ? 72.427 16.041 72.312 1.00 16.53 302 PHE A O 1
ATOM 2156 N N . PHE A 1 272 ? 72.076 16.582 70.164 1.00 14.24 303 PHE A N 1
ATOM 2157 C CA . PHE A 1 272 ? 71.560 15.275 69.795 1.00 18.32 303 PHE A CA 1
ATOM 2158 C C . PHE A 1 272 ? 72.614 14.156 69.795 1.00 21.94 303 PHE A C 1
ATOM 2159 O O . PHE A 1 272 ? 72.302 13.016 70.162 1.00 19.07 303 PHE A O 1
ATOM 2167 N N . ASN A 1 273 ? 73.841 14.469 69.370 1.00 18.53 304 ASN A N 1
ATOM 2168 C CA . ASN A 1 273 ? 74.933 13.498 69.443 1.00 22.00 304 ASN A CA 1
ATOM 2169 C C . ASN A 1 273 ? 75.201 13.048 70.888 1.00 21.24 304 ASN A C 1
ATOM 2170 O O . ASN A 1 273 ? 75.455 11.866 71.139 1.00 16.53 304 ASN A O 1
ATOM 2175 N N . ASP A 1 274 ? 75.126 13.989 71.828 1.00 16.91 305 ASP A N 1
ATOM 2176 C CA . ASP A 1 274 ? 75.284 13.668 73.240 1.00 17.46 305 ASP A CA 1
ATOM 2177 C C . ASP A 1 274 ? 74.149 12.770 73.722 1.00 20.26 305 ASP A C 1
ATOM 2178 O O . ASP A 1 274 ? 74.377 11.741 74.361 1.00 17.21 305 ASP A O 1
ATOM 2183 N N . LEU A 1 275 ? 72.921 13.172 73.423 1.00 16.97 306 LEU A N 1
ATOM 2184 C CA . LEU A 1 275 ? 71.761 12.373 73.793 1.00 17.05 306 LEU A CA 1
ATOM 2185 C C . LEU A 1 275 ? 71.866 10.994 73.159 1.00 18.23 306 LEU A C 1
ATOM 2186 O O . LEU A 1 275 ? 71.532 9.985 73.781 1.00 19.17 306 LEU A O 1
ATOM 2191 N N . ASN A 1 276 ? 72.329 10.946 71.917 1.00 19.31 307 ASN A N 1
ATOM 2192 C CA . ASN A 1 276 ? 72.387 9.672 71.216 1.00 20.60 307 ASN A CA 1
ATOM 2193 C C . ASN A 1 276 ? 73.346 8.699 71.896 1.00 22.12 307 ASN A C 1
ATOM 2194 O O . ASN A 1 276 ? 72.970 7.568 72.211 1.00 20.09 307 ASN A O 1
ATOM 2199 N N . SER A 1 277 ? 74.576 9.146 72.138 1.00 20.39 308 SER A N 1
ATOM 2200 C CA . SER A 1 277 ? 75.600 8.245 72.656 1.00 26.56 308 SER A CA 1
ATOM 2201 C C . SER A 1 277 ? 75.244 7.736 74.044 1.00 22.64 308 SER A C 1
ATOM 2202 O O . SER A 1 277 ? 75.494 6.575 74.358 1.00 28.20 308 SER A O 1
ATOM 2205 N N . LYS A 1 278 ? 74.648 8.592 74.871 1.00 23.20 309 LYS A N 1
ATOM 2206 C CA . LYS A 1 278 ? 74.385 8.215 76.266 1.00 20.25 309 LYS A CA 1
ATOM 2207 C C . LYS A 1 278 ? 72.996 7.609 76.501 1.00 20.68 309 LYS A C 1
ATOM 2208 O O . LYS A 1 278 ? 72.817 6.800 77.413 1.00 23.33 309 LYS A O 1
ATOM 2214 N N . PHE A 1 279 ? 72.021 7.967 75.670 1.00 14.27 310 PHE A N 1
ATOM 2215 C CA . PHE A 1 279 ? 70.645 7.574 75.940 1.00 14.43 310 PHE A CA 1
ATOM 2216 C C . PHE A 1 279 ? 69.943 6.844 74.801 1.00 16.99 310 PHE A C 1
ATOM 2217 O O . PHE A 1 279 ? 69.530 5.702 74.960 1.00 18.82 310 PHE A O 1
ATOM 2225 N N . LEU A 1 280 ? 69.774 7.528 73.678 1.00 13.09 311 LEU A N 1
ATOM 2226 C CA . LEU A 1 280 ? 68.990 7.025 72.561 1.00 17.11 311 LEU A CA 1
ATOM 2227 C C . LEU A 1 280 ? 69.541 5.718 72.009 1.00 19.86 311 LEU A C 1
ATOM 2228 O O . LEU A 1 280 ? 68.777 4.805 71.692 1.00 20.24 311 LEU A O 1
ATOM 2233 N N . SER A 1 281 ? 70.863 5.621 71.895 1.00 21.94 312 SER A N 1
ATOM 2234 C CA . SER A 1 281 ? 71.472 4.402 71.356 1.00 26.77 312 SER A CA 1
ATOM 2235 C C . SER A 1 281 ? 71.441 3.271 72.390 1.00 24.57 312 SER A C 1
ATOM 2236 O O . SER A 1 281 ? 71.759 2.125 72.072 1.00 25.78 312 SER A O 1
ATOM 2239 N N . ARG A 1 282 ? 71.040 3.600 73.617 1.00 21.19 313 ARG A N 1
ATOM 2240 C CA . ARG A 1 282 ? 70.921 2.606 74.683 1.00 24.35 313 ARG A CA 1
ATOM 2241 C C . ARG A 1 282 ? 69.475 2.269 74.985 1.00 21.17 313 ARG A C 1
ATOM 2242 O O . ARG A 1 282 ? 69.183 1.721 76.045 1.00 25.70 313 ARG A O 1
ATOM 2250 N N . ASN A 1 283 ? 68.578 2.600 74.059 1.00 19.81 314 ASN A N 1
ATOM 2251 C CA . ASN A 1 283 ? 67.143 2.348 74.228 1.00 20.47 314 ASN A CA 1
ATOM 2252 C C . ASN A 1 283 ? 66.522 3.063 75.435 1.00 19.00 314 ASN A C 1
ATOM 2253 O O . ASN A 1 283 ? 65.577 2.565 76.061 1.00 17.87 314 ASN A O 1
ATOM 2258 N N . ILE A 1 284 ? 67.050 4.245 75.741 1.00 18.01 315 ILE A N 1
ATOM 2259 C CA . ILE A 1 284 ? 66.386 5.175 76.657 1.00 14.66 315 ILE A CA 1
ATOM 2260 C C . ILE A 1 284 ? 65.879 6.375 75.860 1.00 16.89 315 ILE A C 1
ATOM 2261 O O . ILE A 1 284 ? 66.672 7.239 75.458 1.00 14.58 315 ILE A O 1
ATOM 2266 N N . PRO A 1 285 ? 64.559 6.419 75.604 1.00 14.32 316 PRO A N 1
ATOM 2267 C CA . PRO A 1 285 ? 64.026 7.526 74.803 1.00 14.45 316 PRO A CA 1
ATOM 2268 C C . PRO A 1 285 ? 64.096 8.845 75.558 1.00 16.03 316 PRO A C 1
ATOM 2269 O O . PRO A 1 285 ? 64.202 8.857 76.793 1.00 14.24 316 PRO A O 1
ATOM 2273 N N . VAL A 1 286 ? 64.066 9.945 74.812 1.00 15.23 317 VAL A N 1
ATOM 2274 C CA . VAL A 1 286 ? 64.237 11.270 75.390 1.00 13.66 317 VAL A CA 1
ATOM 2275 C C . VAL A 1 286 ? 63.102 12.155 74.912 1.00 14.14 317 VAL A C 1
ATOM 2276 O O . VAL A 1 286 ? 62.809 12.203 73.720 1.00 14.31 317 VAL A O 1
ATOM 2280 N N . VAL A 1 287 ? 62.435 12.828 75.843 1.00 12.84 318 VAL A N 1
ATOM 2281 C CA . VAL A 1 287 ? 61.462 13.835 75.452 1.00 13.12 318 VAL A CA 1
ATOM 2282 C C . VAL A 1 287 ? 62.012 15.217 75.762 1.00 13.15 318 VAL A C 1
ATOM 2283 O O . VAL A 1 287 ? 62.331 15.529 76.914 1.00 10.71 318 VAL A O 1
ATOM 2287 N N . VAL A 1 288 ? 62.157 16.036 74.725 1.00 11.00 319 VAL A N 1
ATOM 2288 C CA . VAL A 1 288 ? 62.528 17.420 74.923 1.00 9.23 319 VAL A CA 1
ATOM 2289 C C . VAL A 1 288 ? 61.259 18.181 75.326 1.00 12.25 319 VAL A C 1
ATOM 2290 O O . VAL A 1 288 ? 60.547 18.749 74.480 1.00 13.42 319 VAL A O 1
ATOM 2294 N N . GLY A 1 289 ? 60.971 18.161 76.625 1.00 13.79 320 GLY A N 1
ATOM 2295 C CA . GLY A 1 289 ? 59.722 18.683 77.170 1.00 8.89 320 GLY A CA 1
ATOM 2296 C C . GLY A 1 289 ? 59.506 20.169 76.987 1.00 12.50 320 GLY A C 1
ATOM 2297 O O . GLY A 1 289 ? 58.364 20.645 77.028 1.00 12.84 320 GLY A O 1
ATOM 2298 N N . GLU A 1 290 ? 60.591 20.910 76.782 1.00 9.69 321 GLU A N 1
ATOM 2299 C CA . GLU A 1 290 ? 60.484 22.331 76.490 1.00 11.14 321 GLU A CA 1
ATOM 2300 C C . GLU A 1 290 ? 61.540 22.750 75.487 1.00 11.42 321 GLU A C 1
ATOM 2301 O O . GLU A 1 290 ? 62.723 22.443 75.658 1.00 12.15 321 GLU A O 1
ATOM 2307 N N . THR A 1 291 ? 61.100 23.448 74.446 1.00 10.79 322 THR A N 1
ATOM 2308 C CA . THR A 1 291 ? 62.000 24.184 73.568 1.00 14.37 322 THR A CA 1
ATOM 2309 C C . THR A 1 291 ? 61.198 25.231 72.814 1.00 12.51 322 THR A C 1
ATOM 2310 O O . THR A 1 291 ? 59.994 25.077 72.610 1.00 13.50 322 THR A O 1
ATOM 2314 N N . SER A 1 292 ? 61.881 26.299 72.419 1.00 15.12 323 SER A N 1
ATOM 2315 C CA . SER A 1 292 ? 61.261 27.423 71.747 1.00 17.91 323 SER A CA 1
ATOM 2316 C C . SER A 1 292 ? 62.341 28.412 71.336 1.00 14.46 323 SER A C 1
ATOM 2317 O O . SER A 1 292 ? 63.445 28.414 71.877 1.00 16.04 323 SER A O 1
ATOM 2320 N N . ALA A 1 293 ? 62.015 29.250 70.366 1.00 15.41 324 ALA A N 1
ATOM 2321 C CA . ALA A 1 293 ? 62.852 30.393 70.049 1.00 17.24 324 ALA A CA 1
ATOM 2322 C C . ALA A 1 293 ? 61.963 31.602 70.243 1.00 14.72 324 ALA A C 1
ATOM 2323 O O . ALA A 1 293 ? 60.903 31.698 69.615 1.00 13.47 324 ALA A O 1
ATOM 2325 N N . THR A 1 294 ? 62.376 32.496 71.136 1.00 13.40 325 THR A N 1
ATOM 2326 C CA . THR A 1 294 ? 61.604 33.689 71.442 1.00 14.94 325 THR A CA 1
ATOM 2327 C C . THR A 1 294 ? 61.344 34.492 70.162 1.00 15.01 325 THR A C 1
ATOM 2328 O O . THR A 1 294 ? 62.184 34.514 69.251 1.00 16.75 325 THR A O 1
ATOM 2332 N N . ASN A 1 295 ? 60.172 35.119 70.087 1.00 15.45 326 ASN A N 1
ATOM 2333 C CA . ASN A 1 295 ? 59.836 35.994 68.964 1.00 16.84 326 ASN A CA 1
ATOM 2334 C C . ASN A 1 295 ? 60.655 37.266 68.989 1.00 16.02 326 ASN A C 1
ATOM 2335 O O . ASN A 1 295 ? 60.406 38.144 69.815 1.00 19.44 326 ASN A O 1
ATOM 2340 N N . ARG A 1 296 ? 61.619 37.373 68.076 1.00 17.20 327 ARG A N 1
ATOM 2341 C CA . ARG A 1 296 ? 62.423 38.582 67.961 1.00 17.15 327 ARG A CA 1
ATOM 2342 C C . ARG A 1 296 ? 62.090 39.313 66.667 1.00 19.52 327 ARG A C 1
ATOM 2343 O O . ARG A 1 296 ? 62.968 39.929 66.054 1.00 16.52 327 ARG A O 1
ATOM 2351 N N . ASN A 1 297 ? 60.828 39.238 66.249 1.00 20.25 328 ASN A N 1
ATOM 2352 C CA . ASN A 1 297 ? 60.421 39.785 64.951 1.00 16.28 328 ASN A CA 1
ATOM 2353 C C . ASN A 1 297 ? 61.302 39.239 63.818 1.00 19.26 328 ASN A C 1
ATOM 2354 O O . ASN A 1 297 ? 61.685 39.975 62.901 1.00 19.25 328 ASN A O 1
ATOM 2359 N N . ASN A 1 298 ? 61.624 37.946 63.902 1.00 16.57 329 ASN A N 1
ATOM 2360 C CA . ASN A 1 298 ? 62.539 37.294 62.972 1.00 17.75 329 ASN A CA 1
ATOM 2361 C C . ASN A 1 298 ? 61.952 35.969 62.505 1.00 17.40 329 ASN A C 1
ATOM 2362 O O . ASN A 1 298 ? 62.607 34.922 62.586 1.00 17.98 329 ASN A O 1
ATOM 2367 N N . THR A 1 299 ? 60.718 36.027 62.015 1.00 17.01 330 THR A N 1
ATOM 2368 C CA . THR A 1 299 ? 59.938 34.835 61.700 1.00 20.52 330 THR A CA 1
ATOM 2369 C C . THR A 1 299 ? 60.641 33.903 60.715 1.00 19.21 330 THR A C 1
ATOM 2370 O O . THR A 1 299 ? 60.652 32.689 60.909 1.00 17.47 330 THR A O 1
ATOM 2374 N N . ALA A 1 300 ? 61.273 34.465 59.693 1.00 13.87 331 ALA A N 1
ATOM 2375 C CA . ALA A 1 300 ? 61.939 33.630 58.709 1.00 15.19 331 ALA A CA 1
ATOM 2376 C C . ALA A 1 300 ? 63.116 32.912 59.341 1.00 15.92 331 ALA A C 1
ATOM 2377 O O . ALA A 1 300 ? 63.411 31.765 58.989 1.00 15.92 331 ALA A O 1
ATOM 2379 N N . GLU A 1 301 ? 63.794 33.579 60.274 1.00 13.08 332 GLU A N 1
ATOM 2380 C CA . GLU A 1 301 ? 64.909 32.940 60.953 1.00 15.22 332 GLU A CA 1
ATOM 2381 C C . GLU A 1 301 ? 64.413 31.832 61.874 1.00 15.32 332 GLU A C 1
ATOM 2382 O O . GLU A 1 301 ? 65.048 30.777 61.991 1.00 16.08 332 GLU A O 1
ATOM 2388 N N . ARG A 1 302 ? 63.267 32.061 62.506 1.00 14.09 333 ARG A N 1
ATOM 2389 C CA . ARG A 1 302 ? 62.705 31.071 63.413 1.00 14.62 333 ARG A CA 1
ATOM 2390 C C . ARG A 1 302 ? 62.166 29.869 62.637 1.00 15.32 333 ARG A C 1
ATOM 2391 O O . ARG A 1 302 ? 62.079 28.754 63.174 1.00 14.79 333 ARG A O 1
ATOM 2399 N N . VAL A 1 303 ? 61.823 30.087 61.370 1.00 13.39 334 VAL A N 1
ATOM 2400 C CA . VAL A 1 303 ? 61.412 28.983 60.505 1.00 12.33 334 VAL A CA 1
ATOM 2401 C C . VAL A 1 303 ? 62.607 28.081 60.247 1.00 14.62 334 VAL A C 1
ATOM 2402 O O . VAL A 1 303 ? 62.506 26.853 60.388 1.00 15.78 334 VAL A O 1
ATOM 2406 N N . LYS A 1 304 ? 63.736 28.700 59.903 1.00 12.18 335 LYS A N 1
ATOM 2407 C CA . LYS A 1 304 ? 64.991 27.987 59.666 1.00 17.65 335 LYS A CA 1
ATOM 2408 C C . LYS A 1 304 ? 65.376 27.188 60.896 1.00 14.44 335 LYS A C 1
ATOM 2409 O O . LYS A 1 304 ? 65.896 26.085 60.783 1.00 11.21 335 LYS A O 1
ATOM 2414 N N . TRP A 1 305 ? 65.138 27.780 62.061 1.00 13.79 336 TRP A N 1
ATOM 2415 C CA . TRP A 1 305 ? 65.447 27.170 63.336 1.00 16.86 336 TRP A CA 1
ATOM 2416 C C . TRP A 1 305 ? 64.617 25.939 63.541 1.00 11.01 336 TRP A C 1
ATOM 2417 O O . TRP A 1 305 ? 65.147 24.856 63.848 1.00 13.19 336 TRP A O 1
ATOM 2428 N N . ALA A 1 306 ? 63.310 26.085 63.361 1.00 10.82 337 ALA A N 1
ATOM 2429 C CA . ALA A 1 306 ? 62.382 24.974 63.515 1.00 13.53 337 ALA A CA 1
ATOM 2430 C C . ALA A 1 306 ? 62.662 23.874 62.498 1.00 14.00 337 ALA A C 1
ATOM 2431 O O . ALA A 1 306 ? 62.665 22.696 62.837 1.00 13.98 337 ALA A O 1
ATOM 2433 N N . ASP A 1 307 ? 62.900 24.271 61.252 1.00 16.94 338 ASP A N 1
ATOM 2434 C CA . ASP A 1 307 ? 63.165 23.313 60.184 1.00 15.22 338 ASP A CA 1
ATOM 2435 C C . ASP A 1 307 ? 64.338 22.436 60.557 1.00 14.89 338 ASP A C 1
ATOM 2436 O O . ASP A 1 307 ? 64.278 21.212 60.424 1.00 14.87 338 ASP A O 1
ATOM 2441 N N . TYR A 1 308 ? 65.409 23.064 61.033 1.00 13.99 339 TYR A N 1
ATOM 2442 C CA . TYR A 1 308 ? 66.614 22.314 61.319 1.00 14.70 339 TYR A CA 1
ATOM 2443 C C . TYR A 1 308 ? 66.443 21.471 62.571 1.00 14.02 339 TYR A C 1
ATOM 2444 O O . TYR A 1 308 ? 66.834 20.305 62.602 1.00 14.54 339 TYR A O 1
ATOM 2453 N N . TYR A 1 309 ? 65.892 22.076 63.615 1.00 13.81 340 TYR A N 1
ATOM 2454 C CA . TYR A 1 309 ? 65.725 21.396 64.891 1.00 13.25 340 TYR A CA 1
ATOM 2455 C C . TYR A 1 309 ? 64.922 20.113 64.726 1.00 12.97 340 TYR A C 1
ATOM 2456 O O . TYR A 1 309 ? 65.350 19.049 65.159 1.00 11.33 340 TYR A O 1
ATOM 2465 N N . TRP A 1 310 ? 63.759 20.224 64.096 1.00 10.53 341 TRP A N 1
ATOM 2466 C CA . TRP A 1 310 ? 62.892 19.081 63.913 1.00 11.38 341 TRP A CA 1
ATOM 2467 C C . TRP A 1 310 ? 63.386 18.142 62.852 1.00 15.44 341 TRP A C 1
ATOM 2468 O O . TRP A 1 310 ? 63.198 16.917 62.967 1.00 14.82 341 TRP A O 1
ATOM 2479 N N . GLY A 1 311 ? 64.033 18.674 61.820 1.00 14.29 342 GLY A N 1
ATOM 2480 C CA . GLY A 1 311 ? 64.647 17.812 60.823 1.00 13.94 342 GLY A CA 1
ATOM 2481 C C . GLY A 1 311 ? 65.746 16.962 61.445 1.00 14.79 342 GLY A C 1
ATOM 2482 O O . GLY A 1 311 ? 65.876 15.780 61.141 1.00 18.14 342 GLY A O 1
ATOM 2483 N N . ARG A 1 312 ? 66.536 17.564 62.330 1.00 14.93 343 ARG A N 1
ATOM 2484 C CA . ARG A 1 312 ? 67.615 16.852 63.014 1.00 14.66 343 ARG A CA 1
ATOM 2485 C C . ARG A 1 312 ? 67.079 15.812 63.996 1.00 17.59 343 ARG A C 1
ATOM 2486 O O . ARG A 1 312 ? 67.630 14.722 64.110 1.00 16.31 343 ARG A O 1
ATOM 2494 N N . ALA A 1 313 ? 66.002 16.155 64.704 1.00 16.46 344 ALA A N 1
ATOM 2495 C CA . ALA A 1 313 ? 65.374 15.242 65.666 1.00 15.24 344 ALA A CA 1
ATOM 2496 C C . ALA A 1 313 ? 64.709 14.057 64.971 1.00 14.28 344 ALA A C 1
ATOM 2497 O O . ALA A 1 313 ? 64.550 12.989 65.563 1.00 14.01 344 ALA A O 1
ATOM 2499 N N . ALA A 1 314 ? 64.310 14.251 63.715 1.00 15.66 345 ALA A N 1
ATOM 2500 C CA . ALA A 1 314 ? 63.462 13.283 63.013 1.00 17.86 345 ALA A CA 1
ATOM 2501 C C . ALA A 1 314 ? 64.117 11.917 62.817 1.00 17.69 345 ALA A C 1
ATOM 2502 O O . ALA A 1 314 ? 63.436 10.903 62.629 1.00 18.29 345 ALA A O 1
ATOM 2504 N N . ARG A 1 315 ? 65.440 11.894 62.830 1.00 16.82 346 ARG A N 1
ATOM 2505 C CA . ARG A 1 315 ? 66.153 10.653 62.573 1.00 20.50 346 ARG A CA 1
ATOM 2506 C C . ARG A 1 315 ? 66.147 9.740 63.794 1.00 22.54 346 ARG A C 1
ATOM 2507 O O . ARG A 1 315 ? 66.418 8.541 63.670 1.00 23.70 346 ARG A O 1
ATOM 2515 N N . TYR A 1 316 ? 65.844 10.307 64.968 1.00 19.19 347 TYR A N 1
ATOM 2516 C CA . TYR A 1 316 ? 65.727 9.514 66.201 1.00 16.40 347 TYR A CA 1
ATOM 2517 C C . TYR A 1 316 ? 64.269 9.210 66.513 1.00 18.72 347 TYR A C 1
ATOM 2518 O O . TYR A 1 316 ? 63.519 10.062 67.002 1.00 18.67 347 TYR A O 1
ATOM 2527 N N . SER A 1 317 ? 63.887 7.979 66.216 1.00 14.96 348 SER A N 1
ATOM 2528 C CA . SER A 1 317 ? 62.552 7.469 66.451 1.00 23.19 348 SER A CA 1
ATOM 2529 C C . SER A 1 317 ? 62.121 7.649 67.903 1.00 20.13 348 SER A C 1
ATOM 2530 O O . SER A 1 317 ? 60.955 7.932 68.185 1.00 20.44 348 SER A O 1
ATOM 2533 N N . ASN A 1 318 ? 63.067 7.490 68.825 1.00 18.81 349 ASN A N 1
ATOM 2534 C CA . ASN A 1 318 ? 62.747 7.570 70.251 1.00 19.92 349 ASN A CA 1
ATOM 2535 C C . ASN A 1 318 ? 63.000 8.951 70.855 1.00 18.03 349 ASN A C 1
ATOM 2536 O O . ASN A 1 318 ? 63.283 9.072 72.048 1.00 17.15 349 ASN A O 1
ATOM 2541 N N . VAL A 1 319 ? 62.912 9.981 70.010 1.00 20.81 350 VAL A N 1
ATOM 2542 C CA . VAL A 1 319 ? 62.882 11.381 70.435 1.00 15.79 350 VAL A CA 1
ATOM 2543 C C . VAL A 1 319 ? 61.525 11.980 70.062 1.00 15.75 350 VAL A C 1
ATOM 2544 O O . VAL A 1 319 ? 60.971 11.657 69.008 1.00 16.88 350 VAL A O 1
ATOM 2548 N N . ALA A 1 320 ? 60.977 12.827 70.935 1.00 12.97 351 ALA A N 1
ATOM 2549 C CA . ALA A 1 320 ? 59.821 13.663 70.597 1.00 14.49 351 ALA A CA 1
ATOM 2550 C C . ALA A 1 320 ? 60.056 15.018 71.265 1.00 17.21 351 ALA A C 1
ATOM 2551 O O . ALA A 1 320 ? 60.706 15.076 72.311 1.00 14.70 351 ALA A O 1
ATOM 2553 N N . MET A 1 321 ? 59.567 16.108 70.677 1.00 11.81 352 MET A N 1
ATOM 2554 C CA . MET A 1 321 ? 59.806 17.429 71.268 1.00 13.60 352 MET A CA 1
ATOM 2555 C C . MET A 1 321 ? 58.513 18.201 71.528 1.00 13.24 352 MET A C 1
ATOM 2556 O O . MET A 1 321 ? 57.487 17.966 70.876 1.00 13.66 352 MET A O 1
ATOM 2561 N N . VAL A 1 322 ? 58.566 19.120 72.489 1.00 11.38 353 VAL A N 1
ATOM 2562 C CA . VAL A 1 322 ? 57.376 19.842 72.929 1.00 10.51 353 VAL A CA 1
ATOM 2563 C C . VAL A 1 322 ? 57.665 21.331 72.994 1.00 13.06 353 VAL A C 1
ATOM 2564 O O . VAL A 1 322 ? 58.593 21.762 73.682 1.00 11.02 353 VAL A O 1
ATOM 2568 N N . LEU A 1 323 ? 56.893 22.115 72.251 1.00 13.87 354 LEU A N 1
ATOM 2569 C CA . LEU A 1 323 ? 57.084 23.559 72.227 1.00 12.12 354 LEU A CA 1
ATOM 2570 C C . LEU A 1 323 ? 56.666 24.178 73.543 1.00 10.22 354 LEU A C 1
ATOM 2571 O O . LEU A 1 323 ? 55.655 23.790 74.118 1.00 12.48 354 LEU A O 1
ATOM 2576 N N . TRP A 1 324 ? 57.421 25.153 74.022 1.00 12.13 355 TRP A N 1
ATOM 2577 C CA . TRP A 1 324 ? 56.985 25.931 75.160 1.00 11.66 355 TRP A CA 1
ATOM 2578 C C . TRP A 1 324 ? 56.189 27.100 74.654 1.00 12.86 355 TRP A C 1
ATOM 2579 O O . TRP A 1 324 ? 56.574 27.738 73.660 1.00 11.60 355 TRP A O 1
ATOM 2590 N N . ASP A 1 325 ? 55.070 27.401 75.303 1.00 12.04 356 ASP A N 1
ATOM 2591 C CA . ASP A 1 325 ? 54.216 28.487 74.838 1.00 12.70 356 ASP A CA 1
ATOM 2592 C C . ASP A 1 325 ? 53.698 29.193 76.073 1.00 14.21 356 ASP A C 1
ATOM 2593 O O . ASP A 1 325 ? 53.013 28.585 76.878 1.00 12.32 356 ASP A O 1
ATOM 2598 N N . ASN A 1 326 ? 54.037 30.464 76.244 1.00 16.28 357 ASN A N 1
ATOM 2599 C CA . ASN A 1 326 ? 53.590 31.194 77.436 1.00 14.82 357 ASN A CA 1
ATOM 2600 C C . ASN A 1 326 ? 52.551 32.275 77.120 1.00 17.07 357 ASN A C 1
ATOM 2601 O O . ASN A 1 326 ? 52.297 33.166 77.942 1.00 19.85 357 ASN A O 1
ATOM 2606 N N . ASN A 1 327 ? 51.971 32.211 75.921 1.00 18.45 358 ASN A N 1
ATOM 2607 C CA . ASN A 1 327 ? 50.951 33.174 75.509 1.00 17.23 358 ASN A CA 1
ATOM 2608 C C . ASN A 1 327 ? 51.417 34.630 75.635 1.00 17.24 358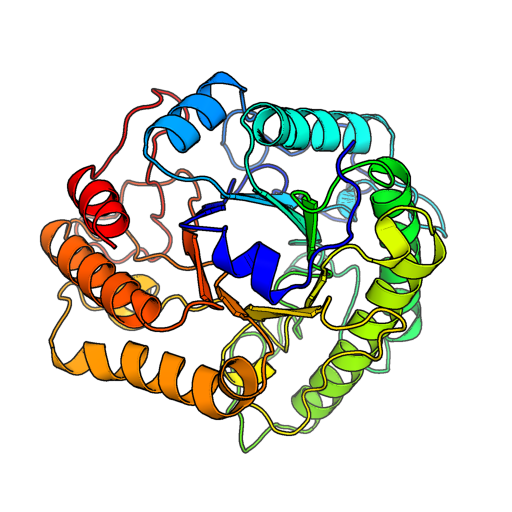 ASN A C 1
ATOM 2609 O O . ASN A 1 327 ? 50.636 35.497 76.019 1.00 15.61 358 ASN A O 1
ATOM 2614 N N . ILE A 1 328 ? 52.691 34.883 75.329 1.00 15.40 359 ILE A N 1
ATOM 2615 C CA . ILE A 1 328 ? 53.230 36.247 75.260 1.00 13.62 359 ILE A CA 1
ATOM 2616 C C . ILE A 1 328 ? 53.962 36.412 73.926 1.00 18.70 359 ILE A C 1
ATOM 2617 O O . ILE A 1 328 ? 54.831 35.605 73.594 1.00 18.35 359 ILE A O 1
ATOM 2622 N N . TYR A 1 329 ? 53.608 37.428 73.148 1.00 17.68 360 TYR A N 1
ATOM 2623 C CA . TYR A 1 329 ? 54.168 37.545 71.803 1.00 18.80 360 TYR A CA 1
ATOM 2624 C C . TYR A 1 329 ? 54.988 38.811 71.561 1.00 20.10 360 TYR A C 1
ATOM 2625 O O .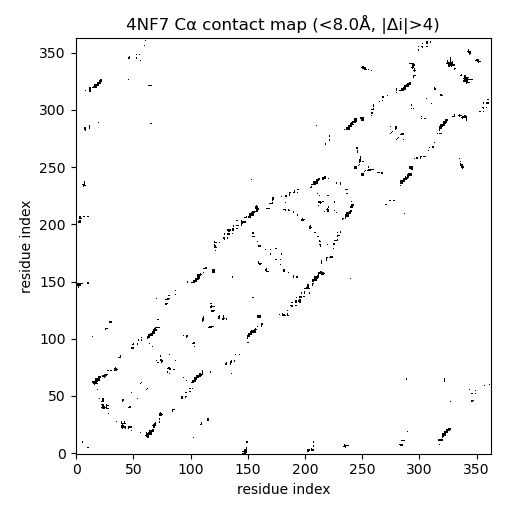 TYR A 1 329 ? 56.063 38.750 70.961 1.00 21.72 360 TYR A O 1
ATOM 2634 N N . GLN A 1 330 ? 54.482 39.959 72.000 1.00 22.37 361 GLN A N 1
ATOM 2635 C CA . GLN A 1 330 ? 55.080 41.240 71.600 1.00 23.84 361 GLN A CA 1
ATOM 2636 C C . GLN A 1 330 ? 56.459 41.452 72.215 1.00 26.35 361 GLN A C 1
ATOM 2637 O O . GLN A 1 330 ? 56.611 41.454 73.434 1.00 20.90 361 GLN A O 1
ATOM 2643 N N . ASN A 1 331 ? 57.468 41.638 71.373 1.00 25.33 362 ASN A N 1
ATOM 2644 C CA . ASN A 1 331 ? 58.803 41.956 71.870 1.00 23.12 362 ASN A CA 1
ATOM 2645 C C . ASN A 1 331 ? 59.027 43.455 71.733 1.00 26.13 362 ASN A C 1
ATOM 2646 O O . ASN A 1 331 ? 58.233 44.144 71.091 1.00 25.94 362 ASN A O 1
ATOM 2651 N N . ASN A 1 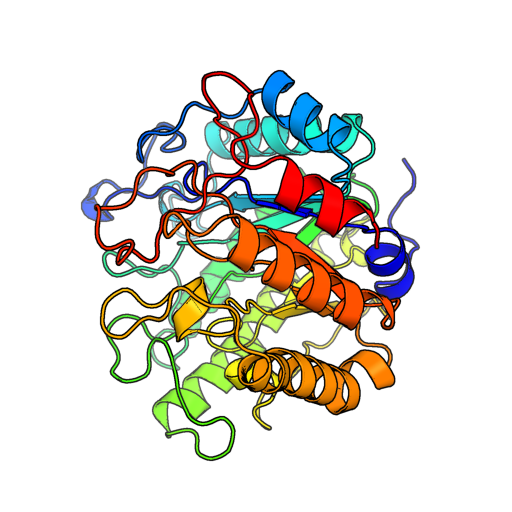332 ? 60.089 43.975 72.333 1.00 21.99 363 ASN A N 1
ATOM 2652 C CA . ASN A 1 332 ? 60.473 45.352 72.042 1.00 26.77 363 ASN A CA 1
ATOM 2653 C C . ASN A 1 332 ? 61.020 45.442 70.604 1.00 34.11 363 ASN A C 1
ATOM 2654 O O . ASN A 1 332 ? 61.233 44.415 69.945 1.00 28.93 363 ASN A O 1
ATOM 2659 N N . SER A 1 333 ? 61.253 46.654 70.109 1.00 28.62 364 SER A N 1
ATOM 2660 C CA . SER A 1 333 ? 61.633 46.803 68.707 1.00 29.05 364 SER A CA 1
ATOM 2661 C C . SER A 1 333 ? 63.018 46.232 68.403 1.00 26.18 364 SER A C 1
ATOM 2662 O O . SER A 1 333 ? 63.349 45.969 67.244 1.00 32.15 364 SER A O 1
ATOM 2665 N N . ALA A 1 334 ? 63.815 46.016 69.444 1.00 28.32 365 ALA A N 1
ATOM 2666 C CA . ALA A 1 334 ? 65.136 45.407 69.284 1.00 30.85 365 ALA A CA 1
ATOM 2667 C C . ALA A 1 334 ? 65.043 43.879 69.217 1.00 31.14 365 ALA A C 1
ATOM 2668 O O . ALA A 1 334 ? 66.004 43.196 68.822 1.00 26.10 365 ALA A O 1
ATOM 2670 N N . GLY A 1 335 ? 63.888 43.351 69.618 1.00 25.44 366 GLY A N 1
ATOM 2671 C CA . GLY A 1 335 ? 63.677 41.914 69.674 1.00 23.19 366 GLY A CA 1
ATOM 2672 C C . GLY A 1 335 ? 64.477 41.252 70.786 1.00 25.89 366 GLY A C 1
ATOM 2673 O O . GLY A 1 335 ? 64.795 40.063 70.703 1.00 26.25 366 GLY A O 1
ATOM 2674 N N . SER A 1 336 ? 64.791 42.008 71.837 1.00 21.81 367 SER A N 1
ATOM 2675 C CA . SER A 1 336 ? 65.744 41.542 72.837 1.00 21.11 367 SER A CA 1
ATOM 2676 C C . SER A 1 336 ? 65.142 40.603 73.880 1.00 20.23 367 SER A C 1
ATOM 2677 O O . SER A 1 336 ? 65.862 39.818 74.495 1.00 24.84 367 SER A O 1
ATOM 2680 N N . ASP A 1 337 ? 63.837 40.688 74.100 1.00 19.62 368 ASP A N 1
ATOM 2681 C CA . ASP A 1 337 ? 63.213 39.885 75.150 1.00 21.17 368 ASP A CA 1
ATOM 2682 C C . ASP A 1 337 ? 63.191 38.395 74.817 1.00 22.36 368 ASP A C 1
ATOM 2683 O O . ASP A 1 337 ? 62.738 37.982 73.742 1.00 17.88 368 ASP A O 1
ATOM 2688 N N . GLY A 1 338 ? 63.666 37.585 75.753 1.00 20.68 369 GLY A N 1
ATOM 2689 C CA . GLY A 1 338 ? 63.779 36.160 75.515 1.00 21.39 369 GLY A CA 1
ATOM 2690 C C . GLY A 1 338 ? 62.592 35.355 75.991 1.00 20.73 369 GLY A C 1
ATOM 2691 O O . GLY A 1 338 ? 62.679 34.128 76.067 1.00 22.32 369 GLY A O 1
ATOM 2692 N N . GLU A 1 339 ? 61.484 36.031 76.298 1.00 20.68 370 GLU A N 1
ATOM 2693 C CA . GLU A 1 339 ? 60.309 35.357 76.860 1.00 17.78 370 GLU A CA 1
ATOM 2694 C C . GLU A 1 339 ? 59.021 35.501 76.040 1.00 18.90 370 GLU A C 1
ATOM 2695 O O . GLU A 1 339 ? 57.911 35.406 76.572 1.00 17.64 370 GLU A O 1
ATOM 2701 N N . CYS A 1 340 ? 59.172 35.700 74.738 1.00 19.48 371 CYS A N 1
ATOM 2702 C CA . CYS A 1 340 ? 58.024 35.836 73.856 1.00 17.50 371 CYS A CA 1
ATOM 2703 C C . CYS A 1 340 ? 57.745 34.520 73.139 1.00 16.56 371 CYS A C 1
ATOM 2704 O O . CYS A 1 340 ? 58.153 34.330 71.991 1.00 17.84 371 CYS A O 1
ATOM 2707 N N . HIS A 1 341 ? 57.034 33.620 73.815 1.00 14.70 372 HIS A N 1
ATOM 2708 C CA . HIS A 1 341 ? 56.851 32.262 73.308 1.00 15.41 372 HIS A CA 1
ATOM 2709 C C . HIS A 1 341 ? 55.423 31.896 72.911 1.00 14.62 372 HIS A C 1
ATOM 2710 O O . HIS A 1 341 ? 55.063 30.717 72.907 1.00 14.44 372 HIS A O 1
ATOM 2717 N N . MET A 1 342 ? 54.617 32.890 72.546 1.00 13.49 373 MET A N 1
ATOM 2718 C CA . MET A 1 342 ? 53.270 32.606 72.054 1.00 13.97 373 MET A CA 1
ATOM 2719 C C . MET A 1 342 ? 53.350 31.961 70.682 1.00 17.12 373 MET A C 1
ATOM 2720 O O . MET A 1 342 ? 54.052 32.469 69.797 1.00 19.77 373 MET A O 1
ATOM 2725 N N . TYR A 1 343 ? 52.642 30.846 70.499 1.00 15.29 374 TYR A N 1
ATOM 2726 C CA . TYR A 1 343 ? 52.484 30.273 69.159 1.00 17.20 374 TYR A CA 1
ATOM 2727 C C . TYR A 1 343 ? 51.038 30.383 68.697 1.00 22.09 374 TYR A C 1
ATOM 27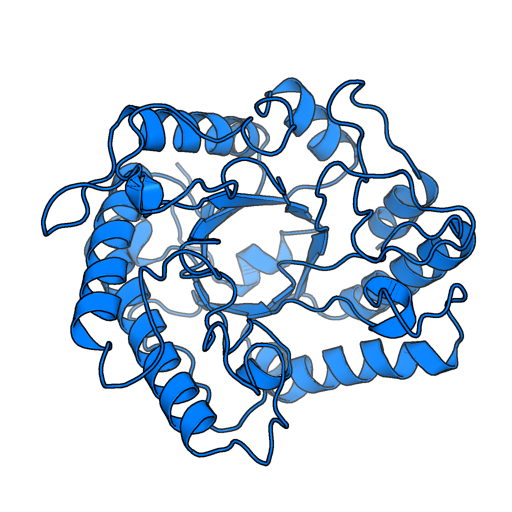28 O O . TYR A 1 343 ? 50.770 30.756 67.547 1.00 19.35 374 TYR A O 1
ATOM 2737 N N . ILE A 1 344 ? 50.116 30.072 69.607 1.00 20.04 375 ILE A N 1
ATOM 2738 C CA . ILE A 1 344 ? 48.701 30.336 69.386 1.00 17.07 375 ILE A CA 1
ATOM 2739 C C . ILE A 1 344 ? 48.224 31.354 70.411 1.00 17.37 375 ILE A C 1
ATOM 2740 O O . ILE A 1 344 ? 48.514 31.233 71.604 1.00 17.20 375 ILE A O 1
ATOM 2745 N N . ASP A 1 345 ? 47.523 32.375 69.936 1.00 17.31 376 ASP A N 1
ATOM 2746 C CA . ASP A 1 345 ? 46.934 33.370 70.819 1.00 21.99 376 ASP A CA 1
ATOM 2747 C C . ASP A 1 345 ? 45.742 32.747 71.547 1.00 24.59 376 ASP A C 1
ATOM 2748 O O . ASP A 1 345 ? 44.768 32.360 70.904 1.00 19.70 376 ASP A O 1
ATOM 2753 N N . ARG A 1 346 ? 45.814 32.653 72.876 1.00 17.31 377 ARG A N 1
ATOM 2754 C CA . ARG A 1 346 ? 44.797 31.915 73.640 1.00 23.23 377 ARG A CA 1
ATOM 2755 C C . ARG A 1 346 ? 43.433 32.599 73.681 1.00 27.64 377 ARG A C 1
ATOM 2756 O O . ARG A 1 346 ? 42.418 31.960 73.957 1.00 27.06 377 ARG A O 1
ATOM 2764 N N . ASN A 1 347 ? 43.412 33.896 73.399 1.00 25.53 378 ASN A N 1
ATOM 2765 C CA . ASN A 1 347 ? 42.156 34.633 73.401 1.00 29.39 378 ASN A CA 1
ATOM 2766 C C . ASN A 1 347 ? 41.406 34.547 72.070 1.00 28.18 378 ASN A C 1
ATOM 2767 O O . ASN A 1 347 ? 40.191 34.366 72.059 1.00 30.56 378 ASN A O 1
ATOM 2772 N N . SER A 1 348 ? 42.130 34.644 70.957 1.00 24.72 379 SER A N 1
ATOM 2773 C CA . SER A 1 348 ? 41.500 34.565 69.634 1.00 26.13 379 SER A CA 1
ATOM 2774 C C . SER A 1 348 ? 41.529 33.164 69.011 1.00 28.07 379 SER A C 1
ATOM 2775 O O . SER A 1 348 ? 40.773 32.888 68.081 1.00 26.42 379 SER A O 1
ATOM 2778 N N . LEU A 1 349 ? 42.395 32.296 69.535 1.00 26.18 380 LEU A N 1
ATOM 2779 C CA . LEU A 1 349 ? 42.645 30.958 68.987 1.00 19.87 380 LEU A CA 1
ATOM 2780 C C . LEU A 1 349 ? 43.292 31.020 67.611 1.00 26.95 380 LEU A C 1
ATOM 2781 O O . LEU A 1 349 ? 43.160 30.080 66.825 1.00 29.29 380 LEU A O 1
ATOM 2786 N N . GLN A 1 350 ? 43.992 32.112 67.318 1.00 20.73 381 GLN A N 1
ATOM 2787 C CA . GLN A 1 350 ? 44.673 32.253 66.036 1.00 21.10 381 GLN A CA 1
ATOM 2788 C C . GLN A 1 350 ? 46.181 32.060 66.179 1.00 21.82 381 GLN A C 1
ATOM 2789 O O . GLN A 1 350 ? 46.775 32.458 67.179 1.00 18.52 381 GLN A O 1
ATOM 2795 N N . TRP A 1 351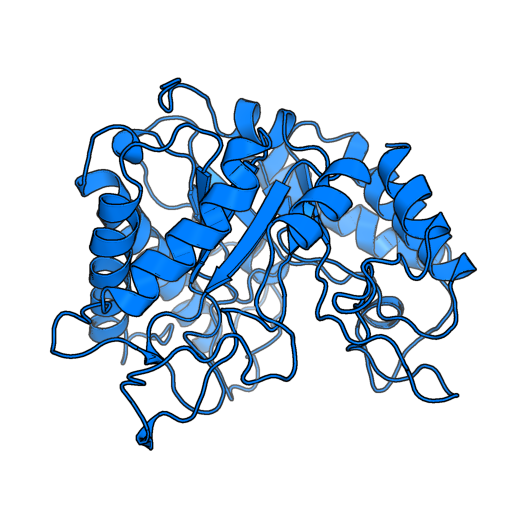 ? 46.790 31.447 65.169 1.00 15.76 382 TRP A N 1
ATOM 2796 C CA . TRP A 1 351 ? 48.217 31.186 65.169 1.00 16.74 382 TRP A CA 1
ATOM 2797 C C . TRP A 1 351 ? 49.003 32.388 64.732 1.00 21.20 382 TRP A C 1
ATOM 2798 O O . TRP A 1 351 ? 48.615 33.093 63.781 1.00 19.83 382 TRP A O 1
ATOM 2809 N N . LYS A 1 352 ? 50.115 32.638 65.415 1.00 18.67 383 LYS A N 1
ATOM 2810 C CA . LYS A 1 352 ? 50.910 33.844 65.193 1.00 18.83 383 LYS A CA 1
ATOM 2811 C C . LYS A 1 352 ? 51.857 33.721 64.010 1.00 19.06 383 LYS A C 1
ATOM 2812 O O . LYS A 1 352 ? 51.997 34.653 63.212 1.00 23.50 383 LYS A O 1
ATOM 2818 N N . ASP A 1 353 ? 52.546 32.591 63.919 1.00 13.54 384 ASP A N 1
ATOM 2819 C CA . ASP A 1 353 ? 53.491 32.380 62.817 1.00 19.94 384 ASP A CA 1
ATOM 2820 C C . ASP A 1 353 ? 53.269 30.985 62.253 1.00 17.88 384 ASP A C 1
ATOM 2821 O O . ASP A 1 353 ? 54.019 30.054 62.578 1.00 18.14 384 ASP A O 1
ATOM 2826 N N . PRO A 1 354 ? 52.235 30.836 61.407 1.00 17.07 385 PRO A N 1
ATOM 2827 C CA . PRO A 1 354 ? 51.854 29.523 60.873 1.00 16.52 385 PRO A CA 1
ATOM 2828 C C . PRO A 1 354 ? 52.995 28.883 60.083 1.00 20.47 385 PRO A C 1
ATOM 2829 O O . PRO A 1 354 ? 53.027 27.648 59.973 1.00 18.99 385 PRO A O 1
ATOM 2833 N N . GLU A 1 355 ? 53.911 29.699 59.551 1.00 16.93 386 GLU A N 1
ATOM 2834 C CA . GLU A 1 355 ? 55.062 29.182 58.807 1.00 17.27 386 GLU A CA 1
ATOM 2835 C C . GLU A 1 355 ? 55.915 28.291 59.714 1.00 17.20 386 GLU A C 1
ATOM 2836 O O . GLU A 1 355 ? 56.488 27.296 59.272 1.00 12.59 386 GLU A O 1
ATOM 2842 N N . ILE A 1 356 ? 56.006 28.646 60.989 1.00 14.54 387 ILE A N 1
ATOM 2843 C CA . ILE A 1 356 ? 56.815 27.845 61.902 1.00 17.37 387 ILE A CA 1
ATOM 2844 C C . ILE A 1 356 ? 56.110 26.514 62.175 1.00 16.03 387 ILE A C 1
ATOM 2845 O O . ILE A 1 356 ? 56.729 25.447 62.135 1.00 16.51 387 ILE A O 1
ATOM 2850 N N . ILE A 1 357 ? 54.812 26.588 62.449 1.00 15.77 388 ILE A N 1
ATOM 2851 C CA . ILE A 1 357 ? 54.007 25.398 62.683 1.00 14.44 388 ILE A CA 1
ATOM 2852 C C . ILE A 1 357 ? 54.067 24.433 61.488 1.00 17.02 388 ILE A C 1
ATOM 2853 O O . ILE A 1 357 ? 54.309 23.246 61.665 1.00 15.31 388 ILE A O 1
ATOM 2858 N N . SER A 1 358 ? 53.851 24.946 60.277 1.00 19.51 389 SER A N 1
ATOM 2859 C CA . SER A 1 358 ? 53.858 24.105 59.075 1.00 20.69 389 SER A CA 1
ATOM 2860 C C . SER A 1 358 ? 55.207 23.441 58.880 1.00 17.68 389 SER A C 1
ATOM 2861 O O . SER A 1 358 ? 55.292 22.294 58.440 1.00 16.39 389 SER A O 1
ATOM 2864 N N . THR A 1 359 ? 56.265 24.172 59.211 1.00 15.60 390 THR A N 1
ATOM 2865 C CA . THR A 1 359 ? 57.614 23.665 59.022 1.00 17.14 390 THR A CA 1
ATOM 2866 C C . THR A 1 359 ? 57.938 22.541 60.008 1.00 18.68 390 THR A C 1
ATOM 2867 O O . THR A 1 359 ? 58.646 21.577 59.670 1.00 16.27 390 THR A O 1
ATOM 2871 N N . ILE A 1 360 ? 57.414 22.662 61.222 1.00 14.42 391 ILE A N 1
ATOM 2872 C CA . ILE A 1 360 ? 57.563 21.606 62.219 1.00 13.78 391 ILE A CA 1
ATOM 2873 C C . ILE A 1 360 ? 56.834 20.345 61.751 1.00 16.43 391 ILE A C 1
ATOM 2874 O O . ILE A 1 360 ? 57.398 19.255 61.751 1.00 14.22 391 ILE A O 1
ATOM 2879 N N . MET A 1 361 ? 55.589 20.511 61.313 1.00 17.55 392 MET A N 1
ATOM 2880 C CA . MET A 1 361 ? 54.764 19.398 60.833 1.00 16.79 392 MET A CA 1
ATOM 2881 C C . MET A 1 361 ? 55.273 18.679 59.568 1.00 21.51 392 MET A C 1
ATOM 2882 O O . MET A 1 361 ? 54.779 17.601 59.239 1.00 20.27 392 MET A O 1
ATOM 2887 N N . LYS A 1 362 ? 56.258 19.260 58.881 1.00 16.56 393 LYS A N 1
ATOM 2888 C CA . LYS A 1 362 ? 56.871 18.638 57.696 1.00 22.40 393 LYS A CA 1
ATOM 2889 C C . LYS A 1 362 ? 57.687 17.405 58.067 1.00 23.15 393 LYS A C 1
ATOM 2890 O O . LYS A 1 362 ? 58.062 16.600 57.204 1.00 23.47 393 LYS A O 1
ATOM 2894 N N . HIS A 1 363 ? 57.993 17.279 59.351 1.00 19.41 394 HIS A N 1
ATOM 2895 C CA . HIS A 1 363 ? 58.918 16.253 59.808 1.00 19.62 394 HIS A CA 1
ATOM 2896 C C . HIS A 1 363 ? 58.250 15.204 60.690 1.00 20.16 394 HIS A C 1
ATOM 2897 O O . HIS A 1 363 ? 58.934 14.557 61.484 1.00 33.63 394 HIS A O 1
#

Solvent-accessible surface area: 13792 Å² total; per-residue (Å²): 129,61,14,4,123,90,32,2,45,104,0,0,53,76,9,72,4,0,0,0,2,0,26,0,4,0,0,39,2,53,35,178,69,54,59,37,117,73,57,11,5,77,108,85,66,8,43,44,3,66,74,50,4,0,43,42,0,28,152,27,32,4,34,1,0,0,0,0,0,1,0,1,3,4,12,63,65,98,60,39,69,10,36,107,66,1,14,89,22,0,78,84,0,0,34,41,0,41,97,42,115,3,2,0,0,0,0,0,5,44,2,2,16,114,67,85,22,16,0,24,0,40,96,98,34,62,110,78,0,44,81,0,0,120,13,0,0,37,41,0,0,110,63,0,82,134,32,31,27,31,0,0,0,0,0,0,4,24,0,17,14,40,73,62,84,42,22,145,152,1,49,59,124,112,41,39,114,70,0,146,56,0,10,53,1,1,14,54,0,0,41,28,0,0,72,7,0,25,90,16,22,60,37,0,41,41,0,3,0,0,0,0,1,1,8,0,22,30,18,1,0,25,2,126,34,14,126,44,10,122,39,133,17,93,46,30,22,0,0,0,0,13,6,32,32,2,110,120,0,0,48,3,63,63,79,62,63,53,136,6,37,104,117,40,65,163,54,0,38,35,8,0,76,36,0,52,75,53,4,10,74,169,116,41,2,0,0,0,0,9,0,0,0,0,2,6,101,14,39,70,36,1,35,89,1,0,64,53,0,12,28,16,7,58,167,25,80,17,12,5,2,1,0,19,0,2,13,77,35,147,23,71,125,63,0,24,56,2,88,1,0,18,4,0,30,11,114,59,44,109,58,71,10,72,94,0,12,65,20,4,64,118,98

Secon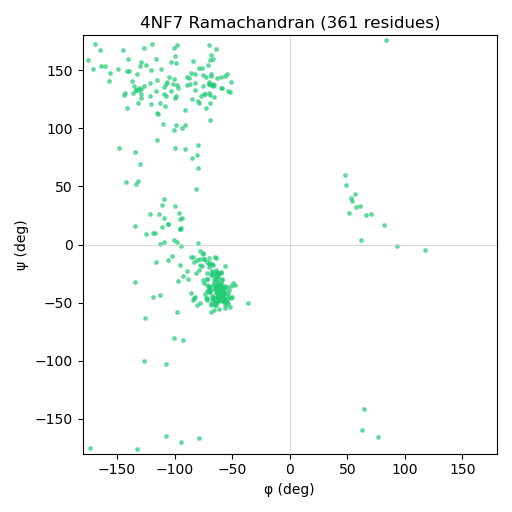dary structure (DSSP, 8-state):
---S---HHHHHHH--EEEE-TTSTT----GGGPSPSS--TTTTSPPPP-HHHHHHHHHTT--EEEE----GGG-BTTTTBPPHHHHHHHHHHHHHHHTTT-EEEEE--SSSSSS--S--SSGGGHHHHHHHHHHHHHHHHHHTTT--TTEEEE--S----TTSTTSS---TTS--HHHHHHHHHHHHHHHHHHHHHHHT-GGGGS--EEEE-GGGSHHHHHSTT--PPP-SSSS-EEEEEE---SHHHHT-SSS--SS--GGGHHHHHHHHHHHHHHTGGGT--EEEEEE-----S-HHHHHHHHHHHHHHHTT-TTEEEEE---S--PPPTT---TT---SB-TTT--BS-HHHHHHHHT-

CATH classification: 3.20.20.80